Protein 7C2A (pdb70)

Solvent-accessible surface area: 12146 Å² total; per-residue (Å²): 144,189,60,160,48,120,8,14,0,0,0,0,4,33,61,0,38,11,116,57,82,110,205,41,76,12,72,2,38,119,36,56,66,51,28,154,105,134,75,60,68,10,93,17,25,68,11,15,64,59,44,12,18,0,52,36,0,69,158,40,5,124,147,18,9,80,60,37,122,68,123,7,72,50,0,5,0,0,1,0,9,20,4,12,135,166,41,76,41,9,26,102,0,70,105,30,0,15,18,0,0,69,23,0,79,164,60,183,4,79,13,35,0,6,0,12,101,12,56,122,124,70,32,57,174,33,49,158,79,0,26,37,2,2,72,107,0,10,149,108,10,127,12,162,49,51,80,54,33,66,118,88,39,58,131,108,110,105,95,97,79,174,71,133,100,144,65,97,85,146,20,72,103,98,93,79,92,83,68,50,127,66,101,71,188,82,132,117,103,154

Nearest PDB structures (foldseek):
  7c82-assembly1_A  TM=1.005E+00  e=8.276E-39  Altericroceibacterium indicum
  7c85-assembly1_A  TM=1.005E+00  e=1.320E-37  Altericroceibacterium indicum
  7c84-assembly1_A  TM=1.005E+00  e=2.514E-37  Altericroceibacterium indicum
  7c23-assembly1_B  TM=9.603E-01  e=1.412E-25  Croceicoccus marinus
  7c29-assembly1_A  TM=8.865E-01  e=5.460E-25  Croceicoccus marinus

Secondary structure (DSSP, 8-state):
--SPPEEEEEEESHHHHTTT--TT-SHHHHHHHHHGGGT--EEEEEEE-TT--HHHHHHHHHHHHHT-SS--SEEEEE--HHHHHTT--HHHHHHHHHHHHHHHHHTT--EEEE-----GGG-HHHHHHHHTHHHHHHHHTT-EEES-TTGGGTT-GGGS--------HHHHHHHHHHHHHHHHHHSPP-

Sequence (190 aa):
SMMGESRVILAFGDSSLFAGYGLDKGESYPAKLETALRSHGINARIINAGVSGDTTAAGLQRIKKFVLDSQPDKPELAIVELGGNDLLRGLSPAEARQNLSGILEELQRRRKIPILLMGMRAPPNNLLGAKYQREFFDGIYPYLAEEKYDAKLVPFFLEAVADRPDLIQKKDHVHPTARGVEEELVSSATSNAVAKKALPAK

Radius of gyration: 20.39 Å; Cα contacts (8 Å, |Δi|>4): 279; chains: 1; bounding box: 44×73×36 Å

Foldseek 3Di:
DDDDAAEEEEAEECQLVVPPDDPQPHPQSVVQVVCVVVVGRYDYHRNYYHLQALQNSLVCLVVVQVPDPDHHQEYEYYHHVSCLVVVHDLVVSLVSVLSNLVVCVVVPRAYEYEQDFHDCPSHPVRRVSNLPSQVVSCVVSVHHYPSHNCVVCPPPPVPDDPDDDDADPVRVVVVCVVCVVVVVVPPPDD

Organism: NCBI:txid374177

B-factor: mean 15.89, std 7.51, range [7.65, 64.31]

InterPro domains:
  IPR013830 SGNH hydrolase-type esterase domain [PF13472] (10-171)
  IPR036514 SGNH hydrolase superfamily [G3DSA:3.40.50.1110] (6-190)
  IPR051532 Diverse Ester Hydrolysis Enzymes [PTHR30383] (7-189)

Structure (mmCIF, N/CA/C/O backbone):
data_7C2A
#
_entry.id   7C2A
#
_cell.length_a   79.783
_cell.length_b   79.783
_cell.length_c   61.010
_cell.angle_alpha   90.000
_cell.angle_beta   90.000
_cell.angle_gamma   90.000
#
_symmetry.space_group_name_H-M   'P 42 21 2'
#
loop_
_entity.id
_entity.type
_entity.pdbx_description
1 polymer 'SGNH-hydrolase family esterase'
2 non-polymer 'CADMIUM ION'
3 non-polymer 'ACETATE ION'
4 water water
#
loop_
_atom_site.group_PDB
_atom_site.id
_atom_site.type_symbol
_atom_site.label_atom_id
_atom_site.label_alt_id
_atom_site.label_comp_id
_atom_site.label_asym_id
_atom_site.label_entity_id
_atom_site.label_seq_id
_atom_site.pdbx_PDB_ins_code
_atom_site.Cartn_x
_atom_site.Cartn_y
_atom_site.Cartn_z
_atom_site.occupancy
_atom_site.B_iso_or_equiv
_atom_site.auth_seq_id
_atom_site.auth_comp_id
_atom_site.auth_asym_id
_atom_site.auth_atom_id
_atom_site.pdbx_PDB_model_num
ATOM 1 N N . SER A 1 1 ? -25.14700 6.72900 8.38800 1.000 12.65000 0 SER A N 1
ATOM 2 C CA . SER A 1 1 ? -24.08800 5.89800 8.92400 1.000 13.83001 0 SER A CA 1
ATOM 3 C C . SER A 1 1 ? -24.38000 5.69300 10.38800 1.000 12.75001 0 SER A C 1
ATOM 4 O O . SER A 1 1 ? -25.06500 6.50800 11.03100 1.000 12.74001 0 SER A O 1
ATOM 7 N N A MET A 1 2 ? -23.82800 4.61600 10.92400 0.589 14.30000 1 MET A N 1
ATOM 8 N N B MET A 1 2 ? -23.87800 4.60200 10.94500 0.411 14.29000 1 MET A N 1
ATOM 9 C CA A MET A 1 2 ? -23.94900 4.28700 12.33300 0.589 14.65000 1 MET A CA 1
ATOM 10 C CA B MET A 1 2 ? -24.07300 4.34100 12.36100 0.411 14.72000 1 MET A CA 1
ATOM 11 C C A MET A 1 2 ? -22.86200 4.98300 13.13900 0.589 14.45999 1 MET A C 1
ATOM 12 C C B MET A 1 2 ? -22.89600 4.87500 13.16700 0.411 14.50999 1 MET A C 1
ATOM 13 O O A MET A 1 2 ? -21.76000 5.23900 12.64200 0.589 15.94000 1 MET A O 1
ATOM 14 O O B MET A 1 2 ? -21.75800 4.92300 12.68900 0.411 17.54000 1 MET A O 1
ATOM 23 N N . GLY A 1 3 ? -23.18500 5.30100 14.38500 1.000 12.69001 2 GLY A N 1
ATOM 24 C CA . GLY A 1 3 ? -22.15000 5.51500 15.37100 1.000 14.43001 2 GLY A CA 1
ATOM 25 C C . GLY A 1 3 ? -21.86300 6.98500 15.65200 1.000 11.90001 2 GLY A C 1
ATOM 26 O O . GLY A 1 3 ? -22.08600 7.87800 14.83100 1.000 13.02000 2 GLY A O 1
ATOM 27 N N . GLU A 1 4 ? -21.29400 7.20400 16.82800 1.000 12.23001 3 GLU A N 1
ATOM 28 C CA . GLU A 1 4 ? -20.78500 8.50300 17.22800 1.000 11.10001 3 GLU A CA 1
ATOM 29 C C . GLU A 1 4 ? -19.64700 8.93000 16.31000 1.000 10.88001 3 GLU A C 1
ATOM 30 O O . GLU A 1 4 ? -18.94600 8.10800 15.70700 1.000 11.62000 3 GLU A O 1
ATOM 36 N N . SER A 1 5 ? -19.46100 10.24000 16.22800 1.000 10.61002 4 SER A N 1
ATOM 37 C CA . SER A 1 5 ? -18.45300 10.81200 15.35300 1.000 11.36001 4 SER A CA 1
ATOM 38 C C . SER A 1 5 ? -17.03800 10.54400 15.86100 1.000 11.00000 4 SER A C 1
ATOM 39 O O . SER A 1 5 ? -16.80100 10.36500 17.06100 1.000 12.37000 4 SER A O 1
ATOM 42 N N . ARG A 1 6 ? -16.09600 10.54500 14.92200 1.000 11.34001 5 ARG A N 1
ATOM 43 C CA . ARG A 1 6 ? -14.67400 10.43200 15.22100 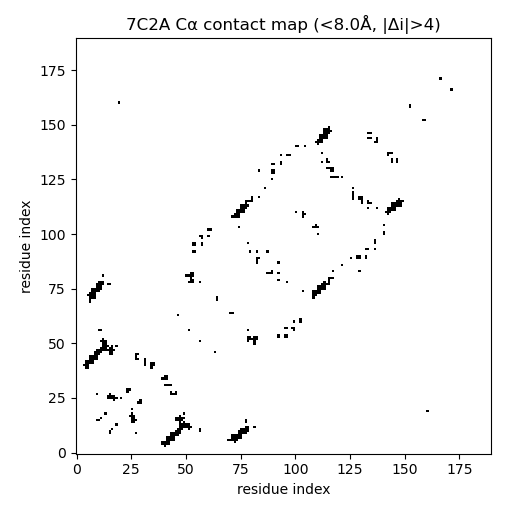1.000 11.51001 5 ARG A CA 1
ATOM 44 C C . ARG A 1 6 ? -14.12200 11.77700 15.67500 1.000 12.03001 5 ARG A C 1
ATOM 45 O O . ARG A 1 6 ? -14.30000 12.79500 15.00100 1.000 15.56001 5 ARG A O 1
ATOM 53 N N . VAL A 1 7 ? -13.39600 11.78000 16.78100 1.000 10.51001 6 VAL A N 1
ATOM 54 C CA . VAL A 1 7 ? -12.92700 13.01900 17.38100 1.000 9.72000 6 VAL A CA 1
ATOM 55 C C . VAL A 1 7 ? -11.51600 13.33400 16.90300 1.000 10.06000 6 VAL A C 1
ATOM 56 O O . VAL A 1 7 ? -10.59800 12.52000 17.05700 1.000 10.26003 6 VAL A O 1
ATOM 60 N N . ILE A 1 8 ? -11.33700 14.52300 16.33400 1.000 9.57002 7 ILE A N 1
ATOM 61 C CA . ILE A 1 8 ? -10.04100 14.98600 15.85100 1.000 8.50001 7 ILE A CA 1
ATOM 62 C C . ILE A 1 8 ? -9.73100 16.30600 16.53600 1.000 8.54001 7 ILE A C 1
ATOM 63 O O . ILE A 1 8 ? -10.58000 17.19700 16.57500 1.000 10.80000 7 ILE A O 1
ATOM 68 N N . LEU A 1 9 ? -8.52700 16.42600 17.09200 1.000 8.99000 8 LEU A N 1
ATOM 69 C CA . LEU A 1 9 ? -8.07500 17.68700 17.67000 1.000 8.59001 8 LEU A CA 1
ATOM 70 C C . LEU A 1 9 ? -7.31200 18.48800 16.62000 1.000 8.89001 8 LEU A C 1
ATOM 71 O O . LEU A 1 9 ? -6.31400 18.00500 16.08400 1.000 9.94002 8 LEU A O 1
ATOM 76 N N . ALA A 1 10 ? -7.77100 19.70100 16.33100 1.000 8.51001 9 ALA A N 1
ATOM 77 C CA . ALA A 1 10 ? -7.06200 20.62300 15.44300 1.000 8.69000 9 ALA A CA 1
ATOM 78 C C . ALA A 1 10 ? -6.34400 21.63900 16.32600 1.000 8.71001 9 ALA A C 1
ATOM 79 O O . ALA A 1 10 ? -6.94800 22.59500 16.81200 1.000 9.45001 9 ALA A O 1
ATOM 81 N N . PHE A 1 11 ? -5.04800 21.41500 16.55500 1.000 7.91002 10 PHE A N 1
ATOM 82 C CA . PHE A 1 11 ? -4.26400 22.18000 17.52200 1.000 8.02001 10 PHE A CA 1
ATOM 83 C C . PHE A 1 11 ? -3.34100 23.10600 16.74200 1.000 7.82001 10 PHE A C 1
ATOM 84 O O . PHE A 1 11 ? -2.35600 22.64500 16.16300 1.000 9.02003 10 PHE A O 1
ATOM 92 N N . GLY A 1 12 ? -3.65400 24.39200 16.70400 1.000 8.40002 11 GLY A N 1
ATOM 93 C CA . GLY A 1 12 ? -2.90300 25.30200 15.87200 1.000 8.54001 11 GLY A CA 1
ATOM 94 C C . GLY A 1 12 ? -3.09500 26.75300 16.21300 1.000 8.45000 11 GLY A C 1
ATOM 95 O O . GLY A 1 12 ? -3.44100 27.10700 17.33800 1.000 8.76004 11 GLY A O 1
ATOM 96 N N . ASP A 1 13 ? -2.84700 27.59500 15.21500 1.000 9.15001 12 ASP A N 1
ATOM 97 C CA . ASP A 1 13 ? -2.82700 29.04200 15.39400 1.000 9.69000 12 ASP A CA 1
ATOM 98 C C . ASP A 1 13 ? -3.93400 29.69900 14.57600 1.000 10.59000 12 ASP A C 1
ATOM 99 O O . ASP A 1 13 ? -5.02000 29.12600 14.44400 1.000 10.52001 12 ASP A O 1
ATOM 104 N N A SER A 1 14 ? -3.68100 30.88500 14.02400 0.500 10.58001 13 SER A N 1
ATOM 105 N N B SER A 1 14 ? -3.67300 30.88900 14.02600 0.500 10.58001 13 SER A N 1
ATOM 106 C CA A SER A 1 14 ? -4.72100 31.58500 13.27200 0.500 12.00001 13 SER A CA 1
ATOM 107 C CA B SER A 1 14 ? -4.69400 31.59500 13.25200 0.500 11.99001 13 SER A CA 1
ATOM 108 C C A SER A 1 14 ? -5.17100 30.82500 12.03100 0.500 11.71001 13 SER A C 1
ATOM 109 C C B SER A 1 14 ? -5.19800 30.77100 12.07700 0.500 11.70001 13 SER A C 1
ATOM 110 O O A SER A 1 14 ? -6.28000 31.07500 11.54000 0.500 12.68001 13 SER A O 1
ATOM 111 O O B SER A 1 14 ? -6.36000 30.91900 11.67300 0.500 12.84001 13 SER A O 1
ATOM 116 N N . LEU A 1 15 ? -4.34700 29.91700 11.50600 1.000 10.86001 14 LEU A N 1
ATOM 117 C CA . LEU A 1 15 ? -4.75600 29.13300 10.34600 1.000 12.06001 14 LEU A CA 1
ATOM 118 C C . LEU A 1 15 ? -5.79400 28.08000 10.69600 1.000 11.04001 14 LEU A C 1
ATOM 119 O O . LEU A 1 15 ? -6.50700 27.60600 9.80200 1.000 13.71000 14 LEU A O 1
ATOM 124 N N . PHE A 1 16 ? -5.86700 27.66400 11.95700 1.000 9.92001 15 PHE A N 1
ATOM 125 C CA . PHE A 1 16 ? -6.95900 26.82100 12.41700 1.000 10.57001 15 PHE A CA 1
ATOM 126 C C . PHE A 1 16 ? -8.08400 27.62300 13.05600 1.000 11.61001 15 PHE A C 1
ATOM 127 O O . PHE A 1 16 ? -9.25200 27.26000 12.89900 1.000 12.19000 15 PHE A O 1
ATOM 135 N N . ALA A 1 17 ? -7.76500 28.71700 13.75800 1.000 11.27001 16 ALA A N 1
ATOM 136 C CA . ALA A 1 17 ? -8.80500 29.51700 14.40500 1.000 11.93000 16 ALA A CA 1
ATOM 137 C C . ALA A 1 17 ? -9.75300 30.15600 13.39800 1.000 14.45001 16 ALA A C 1
ATOM 138 O O . ALA A 1 17 ? -10.90100 30.45700 13.74400 1.000 16.76001 16 ALA A O 1
ATOM 140 N N . GLY A 1 18 ? -9.29900 30.39400 12.17100 1.000 13.45001 17 GLY A N 1
ATOM 141 C CA . GLY A 1 18 ? -10.13500 31.02900 11.16600 1.000 14.15001 17 GLY A CA 1
ATOM 142 C C . GLY A 1 18 ? -10.10300 32.54300 11.22900 1.000 16.22000 17 GLY A C 1
ATOM 143 O O . GLY A 1 18 ? -11.12900 33.20100 11.02200 1.000 16.52001 17 GLY A O 1
ATOM 144 N N . TYR A 1 19 ? -8.92500 33.10800 11.48800 1.000 16.65000 18 TYR A N 1
ATOM 145 C CA . TYR A 1 19 ? -8.79500 34.55300 11.62300 1.000 16.56000 18 TYR A CA 1
ATOM 146 C C . TYR A 1 19 ? -9.27400 35.25700 10.35800 1.000 19.82999 18 TYR A C 1
ATOM 147 O O . TYR A 1 19 ? -8.86900 34.91000 9.24400 1.000 18.98000 18 TYR A O 1
ATOM 156 N N . GLY A 1 20 ? -10.13900 36.25700 10.54000 1.000 17.95000 19 GLY A N 1
ATOM 157 C CA . GLY A 1 20 ? -10.66600 37.03400 9.43900 1.000 19.84000 19 GLY A CA 1
ATOM 158 C C . GLY A 1 20 ? -11.82100 36.39900 8.70600 1.000 18.16000 19 GLY A C 1
ATOM 159 O O . GLY A 1 20 ? -12.32600 36.99400 7.74400 1.000 19.66000 19 GLY A O 1
ATOM 160 N N . LEU A 1 21 ? -12.26800 35.22400 9.12600 1.000 17.48000 20 LEU A N 1
ATOM 161 C CA . LEU A 1 21 ? -13.32100 34.49800 8.43500 1.000 18.33999 20 LEU A CA 1
ATOM 162 C C . LEU A 1 21 ? -14.59300 34.47300 9.27000 1.000 21.99000 20 LEU A C 1
ATOM 163 O O . LEU A 1 21 ? -14.58300 34.73200 10.47800 1.000 24.46001 20 LEU A O 1
ATOM 168 N N . ASP A 1 22 ? -15.69700 34.16100 8.60100 1.000 24.23999 21 ASP A N 1
ATOM 169 C CA . ASP A 1 22 ? -16.97700 34.07500 9.27500 1.000 25.11000 21 ASP A CA 1
ATOM 170 C C . ASP A 1 22 ? -17.16500 32.68500 9.87200 1.000 24.90000 21 ASP A C 1
ATOM 171 O O . ASP A 1 22 ? -16.34900 31.77700 9.67700 1.000 24.06001 21 ASP A O 1
ATOM 176 N N . LYS A 1 23 ? -18.25800 32.53300 10.61700 1.000 25.90000 22 LYS A N 1
ATOM 177 C CA . LYS A 1 23 ? -18.54600 31.27400 11.28700 1.000 29.53000 22 LYS A CA 1
ATOM 178 C C . LYS A 1 23 ? -18.65000 30.14500 10.27300 1.000 25.74000 22 LYS A C 1
ATOM 179 O O . LYS A 1 23 ? -19.30900 30.27700 9.24000 1.000 28.38000 22 LYS A O 1
ATOM 185 N N . GLY A 1 24 ? -17.97700 29.03700 10.56400 1.000 19.93000 23 GLY A N 1
ATOM 186 C CA . GLY A 1 24 ? -18.03000 27.87000 9.71600 1.000 18.92000 23 GLY A CA 1
ATOM 187 C C . GLY A 1 24 ? -17.08300 27.88200 8.53900 1.000 14.19001 23 GLY A C 1
ATOM 188 O O . GLY A 1 24 ? -17.04700 26.90000 7.79000 1.000 17.24000 23 GLY A O 1
ATOM 189 N N . GLU A 1 25 ? -16.31000 28.95000 8.35400 1.000 15.31000 24 GLU A N 1
ATOM 190 C CA . GLU A 1 25 ? -15.38700 29.04200 7.23300 1.000 13.22000 24 GLU A CA 1
ATOM 191 C C . GLU A 1 25 ? -13.96200 28.62200 7.57200 1.000 12.38000 24 GLU A C 1
ATOM 192 O O . GLU A 1 25 ? -13.13700 28.52500 6.66100 1.000 12.55002 24 GLU A O 1
ATOM 198 N N . SER A 1 26 ? -13.65200 28.35800 8.83900 1.000 12.17001 25 SER A N 1
ATOM 199 C CA . SER A 1 26 ? -12.28600 28.00000 9.19900 1.000 10.99001 25 SER A CA 1
ATOM 200 C C . SER A 1 26 ? -11.91800 26.63900 8.63000 1.000 11.07001 25 SER A C 1
ATOM 201 O O . SER A 1 26 ? -12.77200 25.81300 8.29800 1.000 11.96000 25 SER A O 1
ATOM 204 N N . TYR A 1 27 ? -10.61100 26.41700 8.52600 1.000 10.84001 26 TYR A N 1
ATOM 205 C CA . TYR A 1 27 ? -10.09600 25.13600 8.05200 1.000 10.14001 26 TYR A CA 1
ATOM 206 C C . TYR A 1 27 ? -10.64900 23.94100 8.82200 1.000 9.48001 26 TYR A C 1
ATOM 207 O O . TYR A 1 27 ? -11.09100 22.97700 8.17700 1.000 9.57001 26 TYR A O 1
ATOM 216 N N . PRO A 1 28 ? -10.66300 23.92300 10.16400 1.000 9.31000 27 PRO A N 1
ATOM 217 C CA . PRO A 1 28 ? -11.22600 22.74800 10.85300 1.000 9.89002 27 PRO A CA 1
ATOM 218 C C . PRO A 1 28 ? -12.69000 22.51100 10.52500 1.000 9.47002 27 PRO A C 1
ATOM 219 O O . PRO A 1 28 ? -13.09700 21.35400 10.33400 1.000 10.97001 27 PRO A O 1
ATOM 223 N N . ALA A 1 29 ? -13.48600 23.57900 10.43400 1.000 11.25001 28 ALA A N 1
ATOM 224 C CA . ALA A 1 29 ? -14.90400 23.41400 10.12100 1.000 12.57001 28 ALA A CA 1
ATOM 225 C C . ALA A 1 29 ? -15.10500 22.87400 8.71100 1.000 11.82001 28 ALA A C 1
ATOM 226 O O . ALA A 1 29 ? -15.93000 21.97800 8.48900 1.000 12.19002 28 ALA A O 1
ATOM 228 N N . LYS A 1 30 ? -14.36600 23.40700 7.73900 1.000 10.23001 29 LYS A N 1
ATOM 229 C CA . LYS A 1 30 ? -14.53300 22.93600 6.37200 1.000 11.02001 29 LYS A CA 1
ATOM 230 C C . LYS A 1 30 ? -13.93800 21.55100 6.18900 1.000 9.77001 29 LYS A C 1
ATOM 231 O O . LYS A 1 30 ? -14.45300 20.75200 5.39700 1.000 11.01001 29 LYS A O 1
ATOM 237 N N . LEU A 1 31 ? -12.86100 21.24000 6.92000 1.000 9.45001 30 LEU A N 1
ATOM 238 C CA . LEU A 1 31 ? -12.30700 19.89600 6.87900 1.000 9.11002 30 LEU A CA 1
ATOM 239 C C . LEU A 1 31 ? -13.30600 18.87700 7.41200 1.000 9.78001 30 LEU A C 1
ATOM 240 O O . LEU A 1 31 ? -13.45700 17.79000 6.85000 1.000 10.06001 30 LEU A O 1
ATOM 245 N N . GLU A 1 32 ? -13.99400 19.21300 8.49800 1.000 9.70002 31 GLU A N 1
ATOM 246 C CA . GLU A 1 32 ? -14.99800 18.31200 9.04700 1.000 11.44000 31 GLU A CA 1
ATOM 247 C C . GLU A 1 32 ? -16.03200 17.93900 7.99100 1.000 11.45000 31 GLU A C 1
ATOM 248 O O . GLU A 1 32 ? -16.37100 16.76200 7.82300 1.000 13.49001 31 GLU A O 1
ATOM 254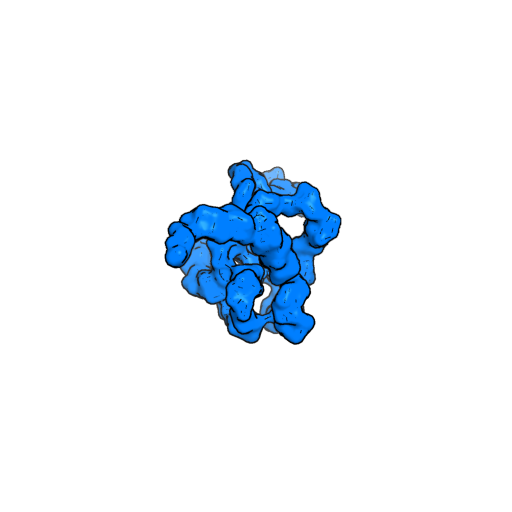 N N . THR A 1 33 ? -16.53000 18.93000 7.25400 1.000 11.34001 32 THR A N 1
ATOM 255 C CA . THR A 1 33 ? -17.51100 18.64900 6.21300 1.000 13.90000 32 THR A CA 1
ATOM 256 C C . THR A 1 33 ? -16.91000 17.80400 5.09800 1.000 12.93001 32 THR A C 1
ATOM 257 O O . THR A 1 33 ? -17.54200 16.84700 4.62600 1.000 13.07001 32 THR A O 1
ATOM 261 N N . ALA A 1 34 ? -15.68300 18.12200 4.68000 1.000 11.30001 33 ALA A N 1
ATOM 262 C CA . ALA A 1 34 ? -15.05300 17.40300 3.57600 1.000 11.60001 33 ALA A CA 1
ATOM 263 C C . ALA A 1 34 ? -14.79600 15.93900 3.90900 1.000 10.47001 33 ALA A C 1
ATOM 264 O O . ALA A 1 34 ? -14.85200 15.08100 3.01900 1.000 11.91001 33 ALA A O 1
ATOM 266 N N . LEU A 1 35 ? -14.53900 15.62400 5.17700 1.000 10.15002 34 LEU A N 1
ATOM 267 C CA . LEU A 1 35 ? -14.28400 14.23900 5.53700 1.000 10.31001 34 LEU A CA 1
ATOM 268 C C . LEU A 1 35 ? -15.49300 13.33900 5.30000 1.000 9.56001 34 LEU A C 1
ATOM 269 O O . LEU A 1 35 ? -15.31400 12.12700 5.15100 1.000 9.85002 34 LEU A O 1
ATOM 274 N N . ARG A 1 36 ? -16.70700 13.90200 5.26500 1.000 10.46001 35 ARG A N 1
ATOM 275 C CA . ARG A 1 36 ? -17.87900 13.09600 4.91500 1.000 12.58001 35 ARG A CA 1
ATOM 276 C C . ARG A 1 36 ? -17.68700 12.39300 3.58100 1.000 13.50001 35 ARG A C 1
ATOM 277 O O . ARG A 1 36 ? -18.16200 11.26500 3.39700 1.000 16.19001 35 ARG A O 1
ATOM 285 N N . SER A 1 37 ? -16.97900 13.03000 2.64800 1.000 11.94000 36 SER A N 1
ATOM 286 C CA . SER A 1 37 ? -16.73800 12.46700 1.32500 1.000 13.50000 36 SER A CA 1
ATOM 287 C C . SER A 1 37 ? -15.67800 11.38300 1.34900 1.000 13.70001 36 SER A C 1
ATOM 288 O O . SER A 1 37 ? -15.44100 10.74700 0.31100 1.000 16.49001 36 SER A O 1
ATOM 291 N N . HIS A 1 38 ? -15.03100 11.17500 2.49300 1.000 11.62001 37 HIS A N 1
ATOM 292 C CA . HIS A 1 38 ? -14.12500 10.05900 2.70200 1.000 13.02001 37 HIS A CA 1
ATOM 293 C C . HIS A 1 38 ? -14.75700 8.98400 3.56700 1.000 12.50001 37 HIS A C 1
ATOM 294 O O . HIS A 1 38 ? -14.04100 8.13300 4.10300 1.000 14.52000 37 HIS A O 1
ATOM 301 N N . GLY A 1 39 ? -16.07600 9.03200 3.74500 1.000 12.04000 38 GLY A N 1
ATOM 302 C CA . GLY A 1 39 ? -16.76100 8.07000 4.58500 1.000 13.19000 38 GLY A CA 1
ATOM 303 C C . GLY A 1 39 ? -16.59900 8.28600 6.07200 1.000 12.32000 38 GLY A C 1
ATOM 304 O O . GLY A 1 39 ? -16.80100 7.34500 6.84200 1.000 14.41001 38 GLY A O 1
ATOM 305 N N . ILE A 1 40 ? -16.25900 9.50000 6.50800 1.000 11.52001 39 ILE A N 1
ATOM 306 C CA . ILE A 1 40 ? -15.93100 9.78400 7.90300 1.000 11.52000 39 ILE A CA 1
ATOM 307 C C . ILE A 1 40 ? -16.87400 10.84900 8.43300 1.000 10.34000 39 ILE A C 1
ATOM 308 O O . ILE A 1 40 ? -16.98600 11.93200 7.85200 1.000 11.65001 39 ILE A O 1
ATOM 313 N N . ASN A 1 41 ? -17.52500 10.55600 9.56700 1.000 11.14001 40 ASN A N 1
ATOM 314 C CA . ASN A 1 41 ? -18.23100 11.55900 10.35500 1.000 11.15001 40 ASN A CA 1
ATOM 315 C C . ASN A 1 41 ? -17.30100 11.94800 11.49300 1.000 11.12001 40 ASN A C 1
ATOM 316 O O . ASN A 1 41 ? -17.08900 11.16100 12.42400 1.000 10.47002 40 ASN A O 1
ATOM 321 N N . ALA A 1 42 ? -16.73300 13.14500 11.40700 1.000 11.72000 41 ALA A N 1
ATOM 322 C CA . ALA A 1 42 ? -15.79900 13.64900 12.39900 1.000 11.08000 41 ALA A CA 1
ATOM 323 C C . ALA A 1 42 ? -16.42500 14.78800 13.18700 1.000 13.37001 41 ALA A C 1
ATOM 324 O O . ALA A 1 42 ? -17.31200 15.50100 12.70300 1.000 14.63000 41 ALA A O 1
ATOM 326 N N . ARG A 1 43 ? -15.97100 14.93300 14.42100 1.000 10.48001 42 ARG A N 1
ATOM 327 C CA . ARG A 1 43 ? -16.17800 16.13300 15.21200 1.000 10.74001 42 ARG A CA 1
ATOM 328 C C . ARG A 1 43 ? -14.78300 16.68900 15.41800 1.000 10.56001 42 ARG A C 1
ATOM 329 O O . ARG A 1 43 ? -13.96200 16.06800 16.10100 1.000 11.93002 42 ARG A O 1
ATOM 337 N N . ILE A 1 44 ? -14.48800 17.81200 14.78400 1.000 10.36001 43 ILE A N 1
ATOM 338 C CA . ILE A 1 44 ? -13.15700 18.38700 14.86900 1.000 10.64001 43 ILE A CA 1
ATOM 339 C C . ILE A 1 44 ? -13.17300 19.48300 15.91500 1.000 11.77001 43 ILE A C 1
ATOM 340 O O . ILE A 1 44 ? -13.87900 20.49000 15.77200 1.000 14.54001 43 ILE A O 1
ATOM 345 N N . ILE A 1 45 ? -12.39100 19.27200 16.97100 1.000 10.01000 44 ILE A N 1
ATOM 346 C CA . ILE A 1 45 ? -12.20000 20.25600 18.02800 1.000 11.09000 44 ILE A CA 1
ATOM 347 C C . ILE A 1 45 ? -11.31600 21.35600 17.47100 1.000 9.84001 44 ILE A C 1
ATOM 348 O O . ILE A 1 45 ? -10.15200 21.11400 17.12500 1.000 11.01001 44 ILE A O 1
ATOM 353 N N . ASN A 1 46 ? -11.84100 22.56800 17.39800 1.000 10.55001 45 ASN A N 1
ATOM 354 C CA . ASN A 1 46 ? -11.03700 23.68700 16.92300 1.000 9.99001 45 ASN A CA 1
ATOM 355 C C . ASN A 1 46 ? -10.28500 24.26100 18.11300 1.000 10.71000 45 ASN A C 1
ATOM 356 O O . ASN A 1 46 ? -10.81700 25.07400 18.87700 1.000 13.32001 45 ASN A O 1
ATOM 361 N N . ALA A 1 47 ? -9.04100 23.81600 18.27300 1.000 10.11001 46 ALA A N 1
ATOM 362 C CA . ALA A 1 47 ? -8.12700 24.35800 19.26600 1.000 10.31001 46 ALA A CA 1
ATOM 363 C C . ALA A 1 47 ? -7.10800 25.28400 18.62200 1.000 10.84000 46 ALA A C 1
ATOM 364 O O . ALA A 1 47 ? -5.94900 25.33500 19.04300 1.000 11.68000 46 ALA A O 1
ATOM 366 N N . GLY A 1 48 ? -7.52300 26.01100 17.59100 1.000 10.11000 47 GLY A N 1
ATOM 367 C CA . GLY A 1 48 ? -6.68900 27.05500 17.04300 1.000 10.41001 47 GLY A CA 1
ATOM 368 C C . GLY A 1 48 ? -6.79000 28.30600 17.89700 1.000 10.61001 47 GLY A C 1
ATOM 369 O O . GLY A 1 48 ? -7.87200 28.70200 18.33800 1.000 13.32001 47 GLY A O 1
ATOM 370 N N . VAL A 1 49 ? -5.63700 28.91000 18.16800 1.000 10.55000 48 VAL A N 1
ATOM 371 C CA . VAL A 1 49 ? -5.57400 30.16200 18.91100 1.000 10.84001 48 VAL A CA 1
ATOM 372 C C . VAL A 1 49 ? -4.72800 31.12400 18.09800 1.000 10.63000 48 VAL A C 1
ATOM 373 O O . VAL A 1 49 ? -3.54600 30.85700 17.84400 1.000 10.64001 48 VAL A O 1
ATOM 377 N N . SER A 1 50 ? -5.33400 32.22800 17.67200 1.000 11.87001 49 SER A N 1
ATOM 378 C CA . SER A 1 50 ? -4.61700 33.22800 16.84500 1.000 13.68001 49 SER A CA 1
ATOM 379 C C . SER A 1 50 ? -3.37800 33.73500 17.58900 1.000 13.88001 49 SER A C 1
ATOM 380 O O . SER A 1 50 ? -3.48300 34.00900 18.78600 1.000 15.77000 49 SER A O 1
ATOM 383 N N . GLY A 1 51 ? -2.24600 33.80500 16.88700 1.000 15.76001 50 GLY A N 1
ATOM 384 C CA . GLY A 1 51 ? -0.98800 34.32000 17.46500 1.000 16.42001 50 GLY A CA 1
ATOM 385 C C . GLY A 1 51 ? -0.22200 33.31500 18.30900 1.000 13.49001 50 GLY A C 1
ATOM 386 O O . GLY A 1 51 ? 0.85100 33.67400 18.79200 1.000 15.70001 50 GLY A O 1
ATOM 387 N N . ASP A 1 52 ? -0.72200 32.09000 18.46100 1.000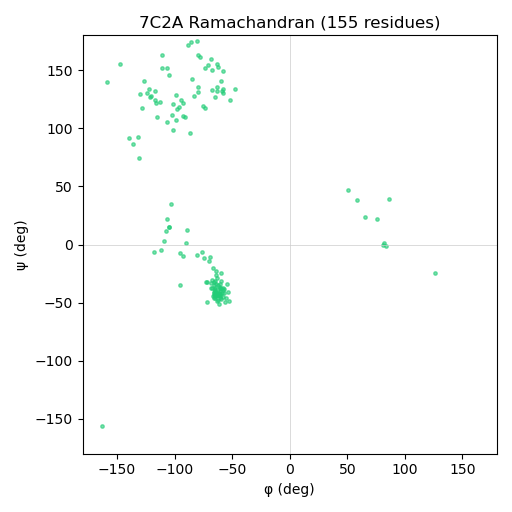 11.73001 51 ASP A N 1
ATOM 388 C CA . ASP A 1 52 ? -0.00500 31.09900 19.30300 1.000 11.00000 51 ASP A CA 1
ATOM 389 C C . ASP A 1 52 ? 1.35800 30.74800 18.70200 1.000 10.33000 51 ASP A C 1
ATOM 390 O O . ASP A 1 52 ? 1.43400 30.37300 17.53000 1.000 10.81000 51 ASP A O 1
ATOM 395 N N . THR A 1 53 ? 2.39800 30.87500 19.51700 1.000 9.82002 52 THR A N 1
ATOM 396 C CA . THR A 1 53 ? 3.74500 30.40300 19.12300 1.000 10.29001 52 THR A CA 1
ATOM 397 C C . THR A 1 53 ? 3.85500 28.93300 19.55200 1.000 9.36001 52 THR A C 1
ATOM 398 O O . THR A 1 53 ? 2.95100 28.41000 20.22600 1.000 9.10001 52 THR A O 1
ATOM 402 N N . THR A 1 54 ? 4.92700 28.26400 19.14700 1.000 8.97002 53 THR A N 1
ATOM 403 C CA . THR A 1 54 ? 5.16300 26.90800 19.63500 1.000 9.03002 53 THR A CA 1
ATOM 404 C C . THR A 1 54 ? 5.22000 26.86700 21.16000 1.000 8.48000 53 THR A C 1
ATOM 405 O O . THR A 1 54 ? 4.73100 25.91900 21.77600 1.000 9.21001 53 THR A O 1
ATOM 409 N N . ALA A 1 55 ? 5.81100 27.88600 21.79300 1.000 9.54002 54 ALA A N 1
ATOM 410 C CA . ALA A 1 55 ? 5.84800 27.90000 23.25400 1.000 9.11002 54 ALA A CA 1
ATOM 411 C C . ALA A 1 55 ? 4.44800 28.02800 23.84000 1.000 9.11001 54 ALA A C 1
ATOM 412 O O . ALA A 1 55 ? 4.12100 27.36700 24.82900 1.000 9.22000 54 ALA A O 1
ATOM 414 N N . ALA A 1 56 ? 3.61000 28.87900 23.24400 1.000 8.60001 55 ALA A N 1
ATOM 415 C CA . ALA A 1 56 ? 2.23700 28.99700 23.72300 1.000 9.99001 55 ALA A CA 1
ATOM 416 C C . ALA A 1 56 ? 1.49000 27.67700 23.57600 1.000 8.35000 55 ALA A C 1
ATOM 417 O O . ALA A 1 56 ? 0.72800 27.27500 24.46300 1.000 9.44001 55 ALA A O 1
ATOM 419 N N . GLY A 1 57 ? 1.69900 26.98200 22.45800 1.000 9.09000 56 GLY A N 1
ATOM 420 C CA . GLY A 1 57 ? 1.06100 25.69000 22.28800 1.000 9.56001 56 GLY A CA 1
ATOM 421 C C . GLY A 1 57 ? 1.52900 24.68500 23.31800 1.000 8.62000 56 GLY A C 1
ATOM 422 O O . GLY A 1 57 ? 0.73000 23.94300 23.88900 1.000 9.56002 56 GLY A O 1
ATOM 423 N N . LEU A 1 58 ? 2.83600 24.65300 23.58100 1.000 9.72001 57 LEU A N 1
ATOM 424 C CA . LEU A 1 58 ? 3.35800 23.75700 24.60800 1.000 9.85000 57 LEU A CA 1
ATOM 425 C C . LEU A 1 58 ? 2.76800 24.07700 25.97500 1.000 9.12001 57 LEU A C 1
ATOM 426 O O . LEU A 1 58 ? 2.48100 23.17300 26.76100 1.000 10.44001 57 LEU A O 1
ATOM 431 N N . GLN A 1 59 ? 2.56600 25.36100 26.26000 1.000 9.01002 58 GLN A N 1
ATOM 432 C CA . GLN A 1 59 ? 2.03000 25.76000 27.55400 1.000 9.91001 58 GLN A CA 1
ATOM 433 C C . GLN A 1 59 ? 0.61900 25.23400 27.78300 1.000 9.78001 58 GLN A C 1
ATOM 434 O O . GLN A 1 59 ? 0.23100 24.99100 28.93400 1.000 11.45000 58 GLN A O 1
ATOM 440 N N . ARG A 1 60 ? -0.16100 25.03600 26.71800 1.000 9.50002 59 ARG A N 1
ATOM 441 C CA . ARG A 1 60 ? -1.57200 24.68700 26.84800 1.000 9.44000 59 ARG A CA 1
ATOM 442 C C . ARG A 1 60 ? -1.92400 23.27600 26.40600 1.000 9.62000 59 ARG A C 1
ATOM 443 O O . ARG A 1 60 ? -3.07800 22.87900 26.58600 1.000 10.17002 59 ARG A O 1
ATOM 451 N N . ILE A 1 61 ? -0.99100 22.49600 25.85200 1.000 9.56003 60 ILE A N 1
ATOM 452 C CA . ILE A 1 61 ? -1.38900 21.21200 25.27200 1.000 9.73001 60 ILE A CA 1
ATOM 453 C C . ILE A 1 61 ? -2.02200 20.28900 26.31500 1.000 9.79001 60 ILE A C 1
ATOM 454 O O . ILE A 1 61 ? -3.04300 19.64800 26.04800 1.000 10.01002 60 ILE A O 1
ATOM 459 N N A LYS A 1 62 ? -1.43700 20.20300 27.50900 0.450 9.79001 61 LYS A N 1
ATOM 460 N N B LYS A 1 62 ? -1.42900 20.19500 27.50800 0.550 9.79001 61 LYS A N 1
ATOM 461 C CA A LYS A 1 62 ? -2.01200 19.32300 28.52200 0.450 10.12001 61 LYS A CA 1
ATOM 462 C CA B LYS A 1 62 ? -2.00300 19.33100 28.53900 0.550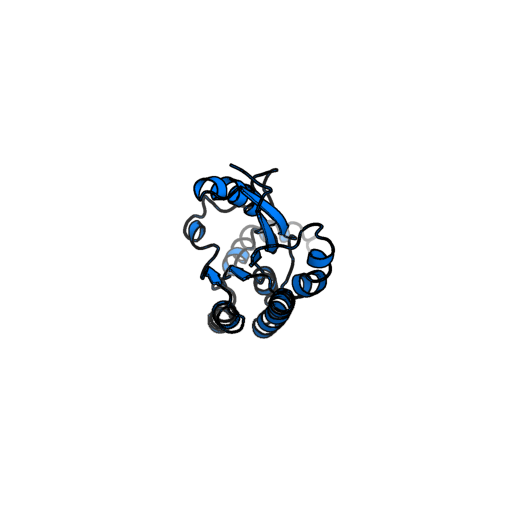 10.17001 61 LYS A CA 1
ATOM 463 C C A LYS A 1 62 ? -3.40300 19.78500 28.93800 0.450 8.99001 61 LYS A C 1
ATOM 464 C C B LYS A 1 62 ? -3.40500 19.78800 28.92400 0.550 8.99000 61 LYS A C 1
ATOM 465 O O A LYS A 1 62 ? -4.31900 18.96800 29.08100 0.450 10.05001 61 LYS A O 1
ATOM 466 O O B LYS A 1 62 ? -4.32600 18.97300 29.04100 0.550 10.04001 61 LYS A O 1
ATOM 477 N N . PHE A 1 63 ? -3.58100 21.09200 29.12900 1.000 9.40001 62 PHE A N 1
ATOM 478 C CA . PHE A 1 63 ? -4.88900 21.61600 29.50500 1.000 9.53001 62 PHE A CA 1
ATOM 479 C C . PHE A 1 63 ? -5.92500 21.32900 28.42900 1.000 9.81001 62 PHE A C 1
ATOM 480 O O . PHE A 1 63 ? -7.05600 20.93200 28.72900 1.000 9.90000 62 PHE A O 1
ATOM 488 N N . VAL A 1 64 ? -5.56300 21.54500 27.16400 1.000 9.27002 63 VAL A N 1
ATOM 489 C CA . VAL A 1 64 ? -6.49600 21.29500 26.06600 1.000 8.70002 63 VAL A CA 1
ATOM 490 C C . VAL A 1 64 ? -6.90400 19.82900 26.03900 1.000 9.39001 63 VAL A C 1
ATOM 491 O O . VAL A 1 64 ? -8.08800 19.50100 25.90100 1.000 10.37002 63 VAL A O 1
ATOM 495 N N . LEU A 1 65 ? -5.94400 18.92600 26.19500 1.000 9.22001 64 LEU A N 1
ATOM 496 C CA . LEU A 1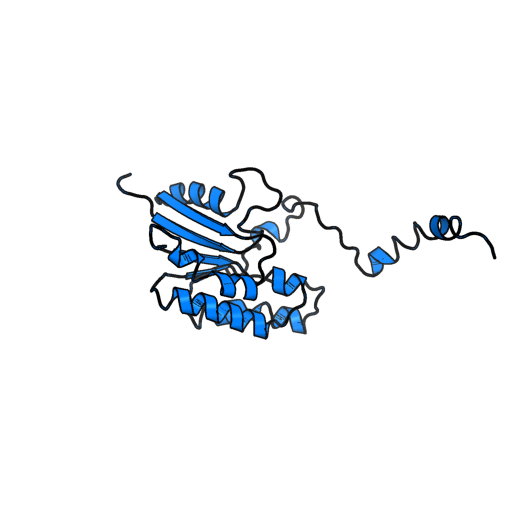 65 ? -6.26900 17.50200 26.20000 1.000 10.42000 64 LEU A CA 1
ATOM 497 C C . LEU A 1 65 ? -7.11400 17.12300 27.41200 1.000 10.76000 64 LEU A C 1
ATOM 498 O O . LEU A 1 65 ? -8.10300 16.38800 27.28600 1.000 10.85004 64 LEU A O 1
ATOM 503 N N . ASP A 1 66 ? -6.74900 17.62400 28.59400 1.000 9.46001 65 ASP A N 1
ATOM 504 C CA . ASP A 1 66 ? -7.49300 17.32100 29.81300 1.000 9.38001 65 ASP A CA 1
ATOM 505 C C . ASP A 1 66 ? -8.88900 17.91900 29.79400 1.000 10.08001 65 ASP A C 1
ATOM 506 O O . ASP A 1 66 ? -9.75100 17.47100 30.56000 1.000 12.93001 65 ASP A O 1
ATOM 511 N N . SER A 1 67 ? -9.12700 18.93100 28.96600 1.000 10.74000 66 SER A N 1
ATOM 512 C CA . SER A 1 67 ? -10.44100 19.54300 28.87800 1.000 11.54001 66 SER A CA 1
ATOM 513 C C . SER A 1 67 ? -11.40400 18.75900 28.00500 1.000 12.55001 66 SER A C 1
ATOM 514 O O . SER A 1 67 ? -12.59600 19.08700 27.99500 1.000 15.02000 66 SER A O 1
ATOM 517 N N . GLN A 1 68 ? -10.93300 17.74600 27.28700 1.000 10.27000 67 GLN A N 1
ATOM 518 C CA . GLN A 1 68 ? -11.77600 17.07200 26.30200 1.000 11.22001 67 GLN A CA 1
ATOM 519 C C . GLN A 1 68 ? -12.65200 16.02500 26.96900 1.000 12.80000 67 GLN A C 1
ATOM 520 O O . GLN A 1 68 ? -12.13400 15.15100 27.66700 1.000 13.41000 67 GLN A O 1
ATOM 526 N N . PRO A 1 69 ? -13.96800 16.04400 26.74200 1.000 12.94001 68 PRO A N 1
ATOM 527 C CA . PRO A 1 69 ? -14.78600 14.91500 27.20700 1.000 13.60000 68 PRO A CA 1
ATOM 528 C C . PRO A 1 69 ? -14.45900 13.62300 26.48800 1.000 12.62000 68 PRO A C 1
ATOM 529 O O . PRO A 1 69 ? -14.55700 12.54500 27.08700 1.000 14.15001 68 PRO A O 1
ATOM 533 N N . ASP A 1 70 ? -14.05800 13.69600 25.22000 1.000 12.78001 69 ASP A N 1
ATOM 534 C CA . ASP A 1 70 ? -13.71500 12.52100 24.43500 1.000 12.12001 69 ASP A CA 1
ATOM 535 C C . ASP A 1 70 ? -12.27300 12.64700 23.97800 1.000 11.75001 69 ASP A C 1
ATOM 536 O O . ASP A 1 70 ? -11.89500 13.65700 23.37200 1.000 11.56002 69 ASP A O 1
ATOM 541 N N . LYS A 1 71 ? -11.48700 11.62100 24.23700 1.000 12.02000 70 LYS A N 1
ATOM 542 C CA . LYS A 1 71 ? -10.08100 11.65300 23.87700 1.000 12.03001 70 LYS A CA 1
ATOM 543 C C . LYS A 1 71 ? -9.93400 11.74800 22.36100 1.000 12.26001 70 LYS A C 1
ATOM 544 O O . LYS A 1 71 ? -10.58500 10.98800 21.62600 1.000 11.81001 70 LYS A O 1
ATOM 550 N N . PRO A 1 72 ? -9.09800 12.64700 21.85100 1.000 10.50002 71 PRO A N 1
ATOM 551 C CA . PRO A 1 72 ? -8.90400 12.71800 20.40100 1.000 10.12000 71 PRO A CA 1
ATOM 552 C C . PRO A 1 72 ? -8.37800 11.41100 19.84100 1.000 10.78000 71 PRO A C 1
ATOM 553 O O . PRO A 1 72 ? -7.52300 10.74900 20.43400 1.000 12.04000 71 PRO A O 1
ATOM 557 N N . GLU A 1 73 ? -8.90000 11.05600 18.67300 1.000 10.44001 72 GLU A N 1
ATOM 558 C CA . GLU A 1 73 ? -8.44700 9.89000 17.94000 1.000 10.57001 72 GLU A CA 1
ATOM 559 C C . GLU A 1 73 ? -7.35800 10.22900 16.92500 1.000 10.97001 72 GLU A C 1
ATOM 560 O O . GLU A 1 73 ? -6.70700 9.32500 16.39600 1.000 11.59999 72 GLU A O 1
ATOM 566 N N . LEU A 1 74 ? -7.12200 11.51300 16.69600 1.000 10.76000 73 LEU A N 1
ATOM 567 C CA . LEU A 1 74 ? -6.05100 12.02600 15.86100 1.000 9.24000 73 LEU A CA 1
ATOM 568 C C . LEU A 1 74 ? -5.85200 13.45800 16.31700 1.000 9.32000 73 LEU A C 1
ATOM 569 O O . LEU A 1 74 ? -6.82800 14.15400 16.60100 1.000 9.77001 73 LEU A O 1
ATOM 574 N N . ALA A 1 75 ? -4.59400 13.88500 16.39600 1.000 9.73000 74 ALA A N 1
ATOM 575 C CA . ALA A 1 75 ? -4.25300 15.27400 16.68000 1.000 9.33001 74 ALA A CA 1
ATOM 576 C C . ALA A 1 75 ? -3.51400 15.83900 15.48100 1.000 9.24002 74 ALA A C 1
ATOM 577 O O . ALA A 1 75 ? -2.49100 15.28400 15.06300 1.000 10.61001 74 ALA A O 1
ATOM 579 N N . ILE A 1 76 ? -4.02100 16.94100 14.94500 1.000 8.56001 75 ILE A N 1
ATOM 580 C CA . ILE A 1 76 ? -3.37000 17.66600 13.86300 1.000 8.92001 75 ILE A CA 1
ATOM 581 C C . ILE A 1 76 ? -2.67500 18.86300 14.48600 1.000 9.53001 75 ILE A C 1
ATOM 582 O O . ILE A 1 76 ? -3.32700 19.70200 15.11300 1.000 9.89003 75 ILE A O 1
ATOM 587 N N . VAL A 1 77 ? -1.35700 18.95700 14.32500 1.000 8.65002 76 VAL A N 1
ATOM 588 C CA . VAL A 1 77 ? -0.56600 19.98900 14.99400 1.000 9.16001 76 VAL A CA 1
ATOM 589 C C . VAL A 1 77 ? -0.03800 20.94600 13.93700 1.000 8.25000 76 VAL A C 1
ATOM 590 O O . VAL A 1 77 ? 0.67800 20.53400 13.01300 1.000 8.91002 76 VAL A O 1
ATOM 594 N N . GLU A 1 78 ? -0.37400 22.22800 14.08800 1.000 8.61002 77 GLU A N 1
ATOM 595 C CA . GLU A 1 78 ? -0.09000 23.26100 13.09300 1.000 8.57000 77 GLU A CA 1
ATOM 596 C C . GLU A 1 78 ? 0.43600 24.48800 13.83500 1.000 8.17001 77 GLU A C 1
ATOM 597 O O . GLU A 1 78 ? -0.32900 25.37500 14.19500 1.000 8.51002 77 GLU A O 1
ATOM 603 N N . LEU A 1 79 ? 1.74500 24.53100 14.07600 1.000 8.71002 78 LEU A N 1
ATOM 604 C CA . LEU A 1 79 ? 2.33100 25.61900 14.84400 1.000 8.82002 78 LEU A CA 1
ATOM 605 C C . LEU A 1 79 ? 3.73000 25.90000 14.32100 1.000 9.32000 78 LEU A C 1
ATOM 606 O O . LEU A 1 79 ? 4.40300 25.01800 13.77700 1.000 9.63001 78 LEU A O 1
ATOM 611 N N . GLY A 1 80 ? 4.17500 27.13400 14.54400 1.000 9.69002 79 GLY A N 1
ATOM 612 C CA . GLY A 1 80 ? 5.51100 27.56600 14.16900 1.000 10.85001 79 GLY A CA 1
ATOM 613 C C . GLY A 1 80 ? 5.50400 28.81300 13.31700 1.000 10.49001 79 GLY A C 1
ATOM 614 O O . GLY A 1 80 ? 6.48900 29.55800 13.27900 1.000 10.97001 79 GLY A O 1
ATOM 615 N N . GLY A 1 81 ? 4.39300 29.05900 12.62600 1.000 10.20002 80 GLY A N 1
ATOM 616 C CA . GLY A 1 81 ? 4.29900 30.26400 11.82200 1.000 12.07001 80 GLY A CA 1
ATOM 617 C C . GLY A 1 81 ? 4.50500 31.53100 12.63000 1.000 12.78001 80 GLY A C 1
ATOM 618 O O . GLY A 1 81 ? 5.14200 32.47700 12.16300 1.000 13.68000 80 GLY A O 1
ATOM 619 N N . ASN A 1 82 ? 3.99300 31.55900 13.86100 1.000 10.57002 81 ASN A N 1
ATOM 620 C CA . ASN A 1 82 ? 4.14900 32.78000 14.69800 1.000 11.82001 81 ASN A CA 1
ATOM 621 C C . ASN A 1 82 ? 5.60300 32.91200 15.16400 1.000 12.80001 81 ASN A C 1
ATOM 622 O O . ASN A 1 82 ? 6.06100 34.04600 15.31400 1.000 16.03001 81 ASN A O 1
ATOM 627 N N . ASP A 1 83 ? 6.29200 31.79000 15.38100 1.000 9.76002 82 ASP A N 1
ATOM 628 C CA . ASP A 1 83 ? 7.73800 31.84900 15.73000 1.000 10.16001 82 ASP A CA 1
ATOM 629 C C . ASP A 1 83 ? 8.46400 32.53400 14.56600 1.000 13.33001 82 ASP A C 1
ATOM 630 O O . ASP A 1 83 ? 9.29900 33.40000 14.82400 1.000 13.43001 82 ASP A O 1
ATOM 635 N N . LEU A 1 84 ? 8.15900 32.13200 13.32800 1.000 13.41001 83 LEU A N 1
ATOM 636 C CA . LEU A 1 84 ? 8.75100 32.77500 12.12200 1.000 17.32000 83 LEU A CA 1
ATOM 637 C C . LEU A 1 84 ? 8.45400 34.27900 12.15100 1.000 22.70000 83 LEU A C 1
ATOM 638 O O . LEU A 1 84 ? 9.38300 35.07600 11.95000 1.000 21.65000 83 LEU A O 1
ATOM 643 N N . LEU A 1 85 ? 7.19200 34.64600 12.37100 1.000 19.61999 84 LEU A N 1
ATOM 644 C CA . LEU A 1 85 ? 6.76900 36.07300 12.34500 1.000 20.85998 84 LEU A CA 1
ATOM 645 C C . LEU A 1 85 ? 7.51900 36.89700 13.39600 1.000 23.78999 84 LEU A C 1
ATOM 646 O O . LEU A 1 85 ? 7.68100 38.10400 13.18200 1.000 30.66999 84 LEU A O 1
ATOM 651 N N . ARG A 1 86 ? 7.88900 36.28100 14.51600 1.000 20.55000 85 ARG A N 1
ATOM 652 C CA . ARG A 1 86 ? 8.66800 36.96000 15.53800 1.000 17.61000 85 ARG A CA 1
ATOM 653 C C . ARG A 1 86 ? 10.17400 36.82000 15.32700 1.000 20.32001 85 ARG A C 1
ATOM 654 O O . ARG A 1 86 ? 10.94100 37.34000 16.14100 1.000 23.64001 85 ARG A O 1
ATOM 662 N N . GLY A 1 87 ? 10.61300 36.14500 14.26100 1.000 18.33000 86 GLY A N 1
ATOM 663 C CA . GLY A 1 87 ? 12.03000 35.91000 14.02300 1.000 18.70000 86 GLY A CA 1
ATOM 664 C C . GLY A 1 87 ? 12.71700 35.02200 15.03800 1.000 12.23000 86 GLY A C 1
ATOM 665 O O . GLY A 1 87 ? 13.94500 35.09400 15.18900 1.000 14.00002 86 GLY A O 1
ATOM 666 N N . LEU A 1 88 ? 11.96600 34.17500 15.72900 1.000 10.82001 87 LEU A N 1
ATOM 667 C CA . LEU A 1 88 ? 12.49000 33.42300 16.85600 1.000 11.21001 87 LEU A CA 1
ATOM 668 C C . LEU A 1 88 ? 13.32000 32.23100 16.39200 1.000 9.69001 87 LEU A C 1
ATOM 669 O O . LEU A 1 88 ? 13.19000 31.74100 15.26600 1.000 10.65001 87 LEU A O 1
ATOM 674 N N . SER A 1 89 ? 14.13900 31.73400 17.30500 1.000 10.18000 88 SER A N 1
ATOM 675 C CA . SER A 1 89 ? 15.04400 30.62500 17.05700 1.000 9.97001 88 SER A CA 1
ATOM 676 C C . SER A 1 89 ? 14.29300 29.43300 16.46200 1.000 8.85000 88 SER A C 1
ATOM 677 O O . SER A 1 89 ? 13.34900 28.92600 17.09200 1.000 9.17004 88 SER A O 1
ATOM 680 N N . PRO A 1 90 ? 14.70700 28.92600 15.29800 1.000 9.66001 89 PRO A N 1
ATOM 681 C CA . PRO A 1 90 ? 14.10600 27.67200 14.81500 1.000 10.13001 89 PRO A CA 1
ATOM 682 C C . PRO A 1 90 ? 14.39500 26.48900 15.71900 1.000 9.88001 89 PRO A C 1
ATOM 683 O O . PRO A 1 90 ? 13.55600 25.58900 15.85200 1.000 10.21000 89 PRO A O 1
ATOM 687 N N . ALA A 1 91 ? 15.57600 26.47500 16.34200 1.000 9.68001 90 ALA A N 1
ATOM 688 C CA . ALA A 1 91 ? 15.94000 25.36000 17.24900 1.000 10.45001 90 ALA A CA 1
ATOM 689 C C . ALA A 1 91 ? 14.95900 25.33000 18.42900 1.000 10.08000 90 ALA A C 1
ATOM 690 O O . ALA A 1 91 ? 14.51300 24.25200 18.80700 1.000 11.40001 90 ALA A O 1
ATOM 692 N N . GLU A 1 92 ? 14.63600 26.49500 18.98400 1.000 9.22001 91 GLU A N 1
ATOM 693 C CA . GLU A 1 92 ? 13.68500 26.54400 20.12600 1.000 9.38001 91 GLU A CA 1
ATOM 694 C C . GLU A 1 92 ? 12.28300 26.13400 19.65600 1.000 9.22000 91 GLU A C 1
ATOM 695 O O . GLU A 1 92 ? 11.57700 25.48800 20.42500 1.000 9.33002 91 GLU A O 1
ATOM 701 N N . ALA A 1 93 ? 11.89200 26.52800 18.44400 1.000 9.64001 92 ALA A N 1
ATOM 702 C CA . ALA A 1 93 ? 10.59600 26.09200 17.92200 1.000 9.44002 92 ALA A CA 1
ATOM 703 C C . ALA A 1 93 ? 10.54000 24.57100 17.82600 1.000 9.59001 92 ALA A C 1
ATOM 704 O O . ALA A 1 93 ? 9.53300 23.94400 18.18900 1.000 10.04002 92 ALA A O 1
ATOM 706 N N . ARG A 1 94 ? 11.63000 23.96100 17.35100 1.000 8.82002 93 ARG A N 1
ATOM 707 C CA . ARG A 1 94 ? 11.70700 22.50600 17.28000 1.000 10.29002 93 ARG A CA 1
ATOM 708 C C . ARG A 1 94 ? 11.58600 21.87300 18.65800 1.000 9.63002 93 ARG A C 1
ATOM 709 O O . ARG A 1 94 ? 10.89400 20.86300 18.82600 1.000 9.58000 93 ARG A O 1
ATOM 717 N N . GLN A 1 95 ? 12.27400 22.44400 19.65200 1.000 9.09000 94 GLN A N 1
ATOM 718 C CA . GLN A 1 95 ? 12.20100 21.92200 21.01300 1.000 9.93000 94 GLN A CA 1
ATOM 719 C C . GLN A 1 95 ? 10.79200 22.03700 21.57400 1.000 8.80002 94 GLN A C 1
ATOM 720 O O . GLN A 1 95 ? 10.29200 21.10700 22.21300 1.000 9.52000 94 GLN A O 1
ATOM 726 N N . ASN A 1 96 ? 10.13900 23.17800 21.34900 1.000 9.15002 95 ASN A N 1
ATOM 727 C CA . ASN A 1 96 ? 8.78300 23.35400 21.85600 1.000 8.90001 95 ASN A CA 1
ATOM 728 C C . ASN A 1 96 ? 7.81800 22.38800 21.18500 1.000 8.97001 95 ASN A C 1
ATOM 729 O O . ASN A 1 96 ? 6.99200 21.75100 21.85700 1.000 9.59001 95 ASN A O 1
ATOM 734 N N . LEU A 1 97 ? 7.92100 22.25200 19.86100 1.000 8.85002 96 LEU A N 1
ATOM 735 C CA . LEU A 1 97 ? 7.08100 21.28900 19.15900 1.000 9.16001 96 LEU A CA 1
ATOM 736 C C . LEU A 1 97 ? 7.35500 19.87200 19.63400 1.000 8.49001 96 LEU A C 1
ATOM 737 O O . LEU A 1 97 ? 6.42800 19.06000 19.74300 1.000 9.64002 96 LEU A O 1
ATOM 742 N N . SER A 1 98 ? 8.62200 19.55800 19.94300 1.000 9.77001 97 SER A N 1
ATOM 743 C CA . SER A 1 98 ? 8.94400 18.23600 20.47300 1.000 10.33001 97 SER A CA 1
ATOM 744 C C . SER A 1 98 ? 8.17400 17.96100 21.75800 1.000 9.65001 97 SER A C 1
ATOM 745 O O . SER A 1 98 ? 7.68200 16.85000 21.96700 1.000 10.56000 97 SER A O 1
ATOM 748 N N . GLY A 1 99 ? 8.07000 18.96100 22.63400 1.000 9.54002 98 GLY A N 1
ATOM 749 C CA . GLY A 1 99 ? 7.32000 18.77500 23.86500 1.000 10.03001 98 GLY A CA 1
ATOM 750 C C . GLY A 1 99 ? 5.84200 18.53300 23.61700 1.000 9.73001 98 GLY A C 1
ATOM 751 O O . GLY A 1 99 ? 5.21500 17.73700 24.31700 1.000 9.93001 98 GLY A O 1
ATOM 752 N N . ILE A 1 100 ? 5.26600 19.21000 22.61900 1.000 9.09001 99 ILE A N 1
ATOM 753 C CA . ILE A 1 100 ? 3.86900 18.96800 22.25500 1.000 9.94001 99 ILE A CA 1
ATOM 754 C C . ILE A 1 100 ? 3.68500 17.53900 21.75700 1.000 8.91001 99 ILE A C 1
ATOM 755 O O . ILE A 1 100 ? 2.76700 16.82100 22.18000 1.000 10.13002 99 ILE A O 1
ATOM 760 N N . LEU A 1 101 ? 4.55300 17.10700 20.84200 1.000 8.99002 100 LEU A N 1
ATOM 761 C CA . LEU A 1 101 ? 4.40000 15.77800 20.26700 1.000 10.22001 100 LEU A CA 1
ATOM 762 C C . LEU A 1 101 ? 4.66800 14.70100 21.30200 1.000 10.22001 100 LEU A C 1
ATOM 763 O O . LEU A 1 101 ? 4.03400 13.64300 21.27100 1.000 11.34000 100 LEU A O 1
ATOM 768 N N . GLU A 1 102 ? 5.57600 14.96300 22.24300 1.000 11.57001 101 GLU A N 1
ATOM 769 C CA . GLU A 1 102 ? 5.85100 13.99600 23.29600 1.000 12.21000 101 GLU A CA 1
ATOM 770 C C . GLU A 1 102 ? 4.63500 13.78700 24.18300 1.000 11.87001 101 GLU A C 1
ATOM 771 O O . GLU A 1 102 ? 4.35900 12.66200 24.61200 1.000 13.82001 101 GLU A O 1
ATOM 777 N N . GLU A 1 103 ? 3.90900 14.85800 24.49500 1.000 11.25000 102 GLU A N 1
ATOM 778 C CA . GLU A 1 103 ? 2.68900 14.71500 25.27900 1.000 11.11001 102 GLU A CA 1
ATOM 779 C C . GLU A 1 103 ? 1.63600 13.90400 24.52400 1.000 10.60000 102 GLU A C 1
ATOM 780 O O . GLU A 1 103 ? 0.99100 13.02000 25.09900 1.000 12.22001 102 GLU A O 1
ATOM 786 N N . LEU A 1 104 ? 1.44300 14.19200 23.23300 1.000 10.63001 103 LEU A N 1
ATOM 787 C CA . LEU A 1 104 ? 0.49500 13.41200 22.44000 1.000 10.07001 103 LEU A CA 1
ATOM 788 C C . LEU A 1 104 ? 0.91100 11.94800 22.37800 1.000 11.37000 103 LEU A C 1
ATOM 789 O O . LEU A 1 104 ? 0.07300 11.04700 22.51500 1.000 12.23001 103 LEU A O 1
ATOM 794 N N . GLN A 1 105 ? 2.20700 11.69300 22.18300 1.000 12.04001 104 GLN A N 1
ATOM 795 C CA . GLN A 1 105 ? 2.70200 10.32200 22.11300 1.000 14.34001 104 GLN A CA 1
ATOM 796 C C . GLN A 1 105 ? 2.52000 9.59900 23.44100 1.000 15.74001 104 GLN A C 1
ATOM 797 O O . GLN A 1 105 ? 2.18000 8.40800 23.46700 1.000 16.24001 104 GLN A O 1
ATOM 803 N N A ARG A 1 106 ? 2.73700 10.31200 24.55400 0.478 13.63001 105 ARG A N 1
ATOM 804 N N B ARG A 1 106 ? 2.76600 10.28800 24.55500 0.522 13.64001 105 ARG A N 1
ATOM 805 C CA A ARG A 1 106 ? 2.54000 9.75300 25.88900 0.478 14.71001 105 ARG A CA 1
ATOM 806 C CA B ARG A 1 106 ? 2.53800 9.66900 25.85400 0.522 14.59001 105 ARG A CA 1
ATOM 807 C C A ARG A 1 106 ? 1.11500 9.25300 26.08300 0.478 14.46001 105 ARG A C 1
ATOM 808 C C B ARG A 1 106 ? 1.11500 9.14200 25.95400 0.522 13.89001 105 ARG A C 1
ATOM 809 O O A ARG A 1 106 ? 0.88600 8.29300 26.82900 0.478 15.96001 105 ARG A O 1
ATOM 810 O O B ARG A 1 106 ? 0.88400 8.04000 26.46900 0.522 13.96000 105 ARG A O 1
ATOM 825 N N . ARG A 1 107 ? 0.14800 9.90400 25.44400 1.000 12.74001 106 ARG A N 1
ATOM 826 C CA . ARG A 1 107 ? -1.25400 9.52400 25.50700 1.000 12.25001 106 ARG A CA 1
ATOM 827 C C . ARG A 1 107 ? -1.66600 8.62500 24.35700 1.000 12.59001 106 ARG A C 1
ATOM 828 O O . ARG A 1 107 ? -2.85300 8.32800 24.21800 1.000 12.93001 106 ARG A O 1
ATOM 836 N N . LYS A 1 108 ? -0.71700 8.20800 23.52500 1.000 12.18001 107 LYS A N 1
ATOM 837 C CA . LYS A 1 108 ? -0.99000 7.32500 22.39300 1.000 13.03000 107 LYS A CA 1
ATOM 838 C C . LYS A 1 108 ? -2.01300 7.92100 21.42500 1.000 12.42000 107 LYS A C 1
ATOM 839 O O . LYS A 1 108 ? -2.86300 7.21600 20.88100 1.000 14.78001 107 LYS A O 1
ATOM 845 N N . ILE A 1 109 ? -1.93200 9.22800 21.20400 1.000 11.22001 108 ILE A N 1
ATOM 846 C CA . ILE A 1 109 ? -2.78300 9.92200 20.24200 1.000 11.20001 108 ILE A CA 1
ATOM 847 C C . ILE A 1 109 ? -2.01100 10.05600 18.93500 1.000 10.50001 108 ILE A C 1
ATOM 848 O O . ILE A 1 109 ? -0.94400 10.68900 18.92200 1.000 10.98001 108 ILE A O 1
ATOM 853 N N . PRO A 1 110 ? -2.49600 9.47800 17.83600 1.000 10.80001 109 PRO A N 1
ATOM 854 C CA . PRO A 1 110 ? -1.82000 9.64200 16.54600 1.000 11.40000 109 PRO A CA 1
ATOM 855 C C . PRO A 1 110 ? -1.69600 11.10400 16.14900 1.000 10.04001 109 PRO A C 1
ATOM 856 O O . PRO A 1 110 ? -2.55900 11.92800 16.45300 1.000 10.23001 109 PRO A O 1
ATOM 860 N N . ILE A 1 111 ? -0.62700 11.40500 15.41600 1.000 10.36001 110 ILE A N 1
ATOM 861 C CA . ILE A 1 111 ? -0.24800 12.77500 15.08700 1.000 11.27000 110 ILE A CA 1
ATOM 862 C C . ILE A 1 111 ? -0.17800 12.95200 13.57600 1.000 9.61000 110 ILE A C 1
ATOM 863 O O . ILE A 1 111 ? 0.45900 12.15300 12.87600 1.000 10.93001 110 ILE A O 1
ATOM 868 N N . LEU A 1 112 ? -0.77500 14.03500 13.08900 1.000 9.52001 111 LEU A N 1
ATOM 869 C CA . LEU A 1 112 ? -0.50100 14.57300 11.76300 1.000 9.79002 111 LEU A CA 1
ATOM 870 C C . LEU A 1 112 ? 0.10000 15.96200 11.94600 1.000 8.55002 111 LEU A C 1
ATOM 871 O O . LEU A 1 112 ? -0.52300 16.84000 12.55400 1.000 9.70002 111 LEU A O 1
ATOM 876 N N . LEU A 1 113 ? 1.30200 16.16500 11.42800 1.000 8.96002 112 LEU A N 1
ATOM 877 C CA . LEU A 1 113 ? 2.01100 17.43000 11.54000 1.000 8.54000 112 LEU A CA 1
ATOM 878 C C . LEU A 1 113 ? 1.83900 18.23700 10.26000 1.000 9.26001 112 LEU A C 1
ATOM 879 O O . LEU A 1 113 ? 2.09800 17.73000 9.16900 1.000 10.76002 112 LEU A O 1
ATOM 884 N N . MET A 1 114 ? 1.42100 19.49200 10.40700 1.000 9.32002 113 MET A N 1
ATOM 885 C CA . MET A 1 114 ? 1.26000 20.40300 9.24300 1.000 9.40001 113 MET A CA 1
ATOM 886 C C . MET A 1 114 ? 2.57000 21.18100 9.07600 1.000 9.30000 113 MET A C 1
ATOM 887 O O . MET A 1 114 ? 2.88900 22.01300 9.94000 1.000 10.26999 113 MET A O 1
ATOM 892 N N . GLY A 1 115 ? 3.31300 20.88900 8.00700 1.000 9.20002 114 GLY A N 1
ATOM 893 C CA . GLY A 1 115 ? 4.61200 21.54200 7.76000 1.000 9.21000 114 GLY A CA 1
ATOM 894 C C . GLY A 1 115 ? 4.47000 23.02000 7.44500 1.000 8.51000 114 GLY A C 1
ATOM 895 O O . GLY A 1 115 ? 3.62600 23.37800 6.61800 1.000 10.55002 114 GLY A O 1
ATOM 896 N N . MET A 1 116 ? 5.28300 23.84700 8.09900 1.000 9.62002 115 MET A N 1
ATOM 897 C CA . MET A 1 116 ? 5.28500 25.30900 7.83900 1.000 9.97001 115 MET A CA 1
ATOM 898 C C . MET A 1 116 ? 6.56100 25.64200 7.06000 1.000 10.46001 115 MET A C 1
ATOM 899 O O . MET A 1 116 ? 7.55500 24.92700 7.22000 1.000 10.42001 115 MET A O 1
ATOM 904 N N . ARG A 1 117 ? 6.51600 26.69200 6.24400 1.000 10.53001 116 ARG A N 1
ATOM 905 C CA . ARG A 1 117 ? 7.69000 27.08000 5.42000 1.000 11.15001 116 ARG A CA 1
ATOM 906 C C . ARG A 1 117 ? 8.01000 28.55300 5.66700 1.000 12.65001 116 ARG A C 1
ATOM 907 O O . ARG A 1 117 ? 7.08300 29.36500 5.77200 1.000 14.72001 116 ARG A O 1
ATOM 915 N N . ALA A 1 118 ? 9.29700 28.86400 5.73000 1.000 12.27001 117 ALA A N 1
ATOM 916 C CA . ALA A 1 118 ? 9.70400 30.25700 5.99000 1.000 12.97001 117 ALA A CA 1
ATOM 917 C C . ALA A 1 118 ? 9.72600 31.03400 4.67500 1.000 16.39000 117 ALA A C 1
ATOM 918 O O . ALA A 1 118 ? 10.15400 30.48400 3.65100 1.000 14.13001 117 ALA A O 1
ATOM 920 N N . PRO A 1 119 ? 9.31700 32.32000 4.67300 1.000 17.96000 118 PRO A N 1
ATOM 921 C CA . PRO A 1 119 ? 9.41900 33.14400 3.48100 1.000 17.65000 118 PRO A CA 1
ATOM 922 C C . PRO A 1 119 ? 10.88000 33.61300 3.38400 1.000 18.64000 118 PRO A C 1
ATOM 923 O O . PRO A 1 119 ? 11.61300 33.58800 4.35200 1.000 17.95000 118 PRO A O 1
ATOM 927 N N . PRO A 1 120 ? 11.32800 34.08800 2.21300 1.000 17.06001 119 PRO A N 1
ATOM 928 C CA . PRO A 1 120 ? 12.72700 34.50400 2.04100 1.000 16.71000 119 PRO A CA 1
ATOM 929 C C . PRO A 1 120 ? 13.23600 35.75100 2.78400 1.000 19.90000 119 PRO A C 1
ATOM 930 O O . PRO A 1 120 ? 14.42700 35.84200 2.92900 1.000 15.58001 119 PRO A O 1
ATOM 934 N N A ASN A 1 121 ? 12.35900 36.48200 3.48100 0.480 17.47999 120 ASN A N 1
ATOM 935 N N B ASN A 1 121 ? 12.32200 36.38900 3.57100 0.520 17.22999 120 ASN A N 1
ATOM 936 C CA A ASN A 1 121 ? 12.76800 37.73800 4.17100 0.480 17.62999 120 ASN A CA 1
ATOM 937 C CA B ASN A 1 121 ? 12.70700 37.65100 4.20300 0.520 17.50999 120 ASN A CA 1
ATOM 938 C C A ASN A 1 121 ? 13.73100 37.47000 5.33600 0.480 17.92000 120 ASN A C 1
ATOM 939 C C B ASN A 1 121 ? 13.79900 37.46600 5.25300 0.520 17.96000 120 ASN A C 1
ATOM 940 O O A ASN A 1 121 ? 14.53000 38.36600 5.63700 0.480 18.29000 120 ASN A O 1
ATOM 941 O O B ASN A 1 121 ? 14.70600 38.29900 5.36300 0.520 19.57001 120 ASN A O 1
ATOM 950 N N A LEU A 1 122 ? 13.68900 36.28300 5.94800 0.480 18.05000 121 LEU A N 1
ATOM 951 N N B LEU A 1 122 ? 13.72900 36.39500 6.04500 0.520 18.01000 121 LEU A N 1
ATOM 952 C CA A LEU A 1 122 ? 14.60900 36.00700 7.08400 0.480 19.46001 121 LEU A CA 1
ATOM 953 C CA B LEU A 1 122 ? 14.74600 36.19000 7.06900 0.520 19.91001 121 LEU A CA 1
ATOM 954 C C A LEU A 1 122 ? 15.94400 35.42800 6.59100 0.480 14.99001 121 LEU A C 1
ATOM 955 C C B LEU A 1 122 ? 16.06500 35.67600 6.50700 0.520 15.64001 121 LEU A C 1
ATOM 956 O O A LEU A 1 122 ? 16.87200 35.36800 7.40400 0.480 15.43001 121 LEU A O 1
ATOM 957 O O B LEU A 1 122 ? 17.06200 35.66000 7.23900 0.520 18.87002 121 LEU A O 1
ATOM 966 N N . GLY A 1 123 ? 16.10500 35.27100 5.27400 1.000 13.94001 122 GLY A N 1
ATOM 967 C CA . GLY A 1 123 ? 17.37700 34.79000 4.69800 1.000 13.73000 122 GLY A CA 1
ATOM 968 C C . GLY A 1 123 ? 17.41700 33.28100 4.53300 1.000 11.19002 122 GLY A C 1
ATOM 969 O O . GLY A 1 123 ? 16.68800 32.58400 5.24300 1.000 12.22001 122 GLY A O 1
ATOM 970 N N . ALA A 1 124 ? 18.29000 32.79700 3.65200 1.000 10.88000 123 ALA A N 1
ATOM 971 C CA . ALA A 1 124 ? 18.38300 31.35000 3.35400 1.000 10.51001 123 ALA A CA 1
ATOM 972 C C . ALA A 1 124 ? 18.84100 30.55200 4.58000 1.000 10.59001 123 ALA A C 1
ATOM 973 O O . ALA A 1 124 ? 18.36300 29.43700 4.76500 1.000 10.62002 123 ALA A O 1
ATOM 975 N N . LYS A 1 125 ? 19.76100 31.09600 5.37200 1.000 10.11001 124 LYS A N 1
ATOM 976 C CA . LYS A 1 125 ? 20.26300 30.32900 6.54200 1.000 10.00002 124 LYS A CA 1
ATOM 977 C C . LYS A 1 125 ? 19.10400 30.03400 7.50100 1.000 10.06001 124 LYS A C 1
ATOM 978 O O . LYS A 1 125 ? 18.93300 28.88300 7.89700 1.000 10.72002 124 LYS A O 1
ATOM 984 N N . TYR A 1 126 ? 18.34700 31.06500 7.86100 1.000 10.04002 125 TYR A N 1
ATOM 985 C CA . TYR A 1 126 ? 17.19700 30.86600 8.77400 1.000 9.82000 125 TYR A CA 1
ATOM 986 C C . TYR A 1 126 ? 16.13900 29.98500 8.09600 1.000 8.82001 125 TYR A C 1
ATOM 987 O O . TYR A 1 126 ? 15.62400 29.06100 8.72700 1.000 10.36002 125 TYR A O 1
ATOM 996 N N . GLN A 1 127 ? 15.83100 30.28000 6.83300 1.000 10.05001 126 GLN A N 1
ATOM 997 C CA . GLN A 1 127 ? 14.75500 29.54300 6.11700 1.000 10.55000 126 GLN A CA 1
ATOM 998 C C . GLN A 1 127 ? 15.07300 28.04400 6.05500 1.000 9.95001 126 GLN A C 1
ATOM 999 O O . GLN A 1 127 ? 14.19400 27.24400 6.35400 1.000 10.23002 126 GLN A O 1
ATOM 1005 N N . ARG A 1 128 ? 16.29800 27.67900 5.69500 1.000 9.49001 127 ARG A N 1
ATOM 1006 C CA . ARG A 1 128 ? 16.62200 26.23100 5.61100 1.000 11.04001 127 ARG A CA 1
ATOM 1007 C C . ARG A 1 128 ? 16.49200 25.59500 6.99800 1.000 10.66001 127 ARG A C 1
ATOM 1008 O O . ARG A 1 128 ? 15.95500 24.49000 7.09900 1.000 10.85002 127 ARG A O 1
ATOM 1016 N N . GLU A 1 129 ? 16.98200 26.28100 8.02800 1.000 10.07002 128 GLU A N 1
ATOM 1017 C CA . GLU A 1 129 ? 16.92900 25.72300 9.40400 1.000 9.78002 128 GLU A CA 1
ATOM 1018 C C . GLU A 1 129 ? 15.47100 25.56500 9.84900 1.000 9.21001 128 GLU A C 1
ATOM 1019 O O . GLU A 1 129 ? 15.11200 24.50100 10.35100 1.000 10.40000 128 GLU A O 1
ATOM 1025 N N A PHE A 1 130 ? 14.65400 26.58500 9.60900 0.652 9.29001 129 PHE A N 1
ATOM 1026 N N B PHE A 1 130 ? 14.62800 26.58400 9.61500 0.348 9.24001 129 PHE A N 1
ATOM 1027 C CA A PHE A 1 130 ? 13.24300 26.51000 10.05100 0.652 9.27000 129 PHE A CA 1
ATOM 1028 C CA B PHE A 1 130 ? 13.24900 26.47000 10.08500 0.348 9.26000 129 PHE A CA 1
ATOM 1029 C C A PHE A 1 130 ? 12.49500 25.41800 9.28100 0.652 9.63001 129 PHE A C 1
ATOM 1030 C C B PHE A 1 130 ? 12.45700 25.44200 9.28100 0.348 9.67001 129 PHE A C 1
ATOM 1031 O O A PHE A 1 130 ? 11.81600 24.59300 9.90300 0.652 9.93001 129 PHE A O 1
ATOM 1032 O O B PHE A 1 130 ? 11.65900 24.68900 9.85200 0.348 10.08001 129 PHE A O 1
ATOM 1047 N N . ASP A 1 131 ? 12.65400 25.39000 7.95900 1.000 10.03001 130 ASP A N 1
ATOM 1048 C CA . ASP A 1 131 ? 11.89700 24.43400 7.16000 1.000 9.84000 130 ASP A CA 1
ATOM 1049 C C . ASP A 1 131 ? 12.21700 23.00100 7.55800 1.000 9.89000 130 ASP A C 1
ATOM 1050 O O . ASP A 1 131 ? 11.33400 22.13400 7.53300 1.000 10.28001 130 ASP A O 1
ATOM 1055 N N . GLY A 1 132 ? 13.46700 22.73300 7.93800 1.000 9.62001 131 GLY A N 1
ATOM 1056 C CA . GLY A 1 132 ? 13.87200 21.37100 8.24500 1.000 9.87000 131 GLY A CA 1
ATOM 1057 C C . GLY A 1 132 ? 13.35700 20.83200 9.56500 1.000 9.50001 131 GLY A C 1
ATOM 1058 O O . GLY A 1 132 ? 13.47500 19.62700 9.81100 1.000 10.47000 131 GLY A O 1
ATOM 1059 N N . ILE A 1 133 ? 12.79100 21.67400 10.43000 1.000 9.24003 132 ILE A N 1
ATOM 1060 C CA . ILE A 1 133 ? 12.35900 21.13300 11.72100 1.000 9.08001 132 ILE A CA 1
ATOM 1061 C C . ILE A 1 133 ? 11.18900 20.17500 11.55300 1.000 9.38000 132 ILE A C 1
ATOM 1062 O O . ILE A 1 133 ? 11.05600 19.22100 12.32300 1.000 9.98002 132 ILE A O 1
ATOM 1067 N N . TYR A 1 134 ? 10.34200 20.38900 10.53700 1.000 8.86002 133 TYR A N 1
ATOM 1068 C CA . TYR A 1 134 ? 9.13400 19.57500 10.41300 1.000 9.21000 133 TYR A CA 1
ATOM 1069 C C . TYR A 1 134 ? 9.43000 18.14600 9.97200 1.000 9.52001 133 TYR A C 1
ATOM 1070 O O . TYR A 1 134 ? 8.93100 17.20400 10.61600 1.000 10.13000 133 TYR A O 1
ATOM 1079 N N . PRO A 1 135 ? 10.21500 17.89900 8.91700 1.000 10.39001 134 PRO A N 1
ATOM 1080 C CA . PRO A 1 135 ? 10.57400 16.50400 8.61500 1.000 11.66001 134 PRO A CA 1
ATOM 1081 C C . PRO A 1 135 ? 11.33100 15.83900 9.74400 1.000 12.07001 134 PRO A C 1
ATOM 1082 O O . PRO A 1 135 ? 11.15200 14.63600 9.98200 1.000 12.96001 134 PRO A O 1
ATOM 1086 N N . TYR A 1 136 ? 12.15700 16.59100 10.46700 1.000 11.18000 135 TYR A N 1
ATOM 1087 C CA . TYR A 1 136 ? 12.86200 16.02000 11.60400 1.000 11.23001 135 TYR A CA 1
ATOM 1088 C C . TYR A 1 136 ? 11.87500 15.54100 12.66300 1.000 12.00001 135 TYR A C 1
ATOM 1089 O O . TYR A 1 136 ? 11.98800 14.42100 13.18100 1.000 12.80001 135 TYR A O 1
ATOM 1098 N N . LEU A 1 137 ? 10.90500 16.38800 13.01200 1.000 10.40001 136 LEU A N 1
ATOM 1099 C CA . LEU A 1 137 ? 9.93900 16.03600 14.04800 1.000 11.09001 136 LEU A CA 1
ATOM 1100 C C . LEU A 1 137 ? 9.06300 14.86800 13.62300 1.000 10.41001 136 LEU A C 1
ATOM 1101 O O . LEU A 1 137 ? 8.74700 13.99500 14.44200 1.000 11.93002 136 LEU A O 1
ATOM 1106 N N . ALA A 1 138 ? 8.63200 14.85200 12.35800 1.000 11.36001 137 ALA A N 1
ATOM 1107 C CA . ALA A 1 138 ? 7.76600 13.77400 11.89600 1.000 13.14001 137 ALA A CA 1
ATOM 1108 C C . ALA A 1 138 ? 8.47200 12.43100 11.99800 1.000 13.26000 137 ALA A C 1
ATOM 1109 O O . ALA A 1 138 ? 7.87100 11.43500 12.41800 1.000 14.18000 137 ALA A O 1
ATOM 1111 N N A GLU A 1 139 ? 9.76100 12.39800 11.65400 0.411 13.55001 138 GLU A N 1
ATOM 1112 N N B GLU A 1 139 ? 9.74600 12.37900 11.61500 0.589 13.61001 138 GLU A N 1
ATOM 1113 C CA A GLU A 1 139 ? 10.53100 11.16000 11.71200 0.411 15.60000 138 GLU A CA 1
ATOM 1114 C CA B GLU A 1 139 ? 10.49700 11.13400 11.73800 0.589 15.57000 138 GLU A CA 1
ATOM 1115 C C A GLU A 1 139 ? 10.80600 10.74400 13.15100 0.411 16.08000 138 GLU A C 1
ATOM 1116 C C B GLU A 1 139 ? 10.66800 10.75300 13.19900 0.589 16.00000 138 GLU A C 1
ATOM 1117 O O A GLU A 1 139 ? 10.77000 9.55200 13.47800 0.411 18.82001 138 GLU A O 1
ATOM 1118 O O B GLU A 1 139 ? 10.42300 9.60500 13.58900 0.589 17.27000 138 GLU A O 1
ATOM 1129 N N . LYS A 1 140 ? 11.07700 11.71300 14.02700 1.000 15.25000 139 LYS A N 1
ATOM 1130 C CA . LYS A 1 140 ? 11.41300 11.38700 15.40500 1.000 15.44000 139 LYS A CA 1
ATOM 1131 C C . LYS A 1 140 ? 10.20400 10.87200 16.16600 1.000 15.95001 139 LYS A C 1
ATOM 1132 O O . LYS A 1 140 ? 10.31800 9.93800 16.97000 1.000 16.33000 139 LYS A O 1
ATOM 1138 N N . TYR A 1 141 ? 9.03300 11.45600 15.92600 1.000 13.66001 140 TYR A N 1
ATOM 1139 C CA . TYR A 1 141 ? 7.84400 11.14100 16.70000 1.000 15.27001 140 TYR A CA 1
ATOM 1140 C C . TYR A 1 141 ? 6.85900 10.25800 15.95000 1.000 15.50001 140 TYR A C 1
ATOM 1141 O O . TYR A 1 141 ? 5.71100 10.12400 16.38600 1.000 17.50001 140 TYR A O 1
ATOM 1150 N N . ASP A 1 142 ? 7.29200 9.63600 14.85200 1.000 16.90001 141 ASP A N 1
ATOM 1151 C CA . ASP A 1 142 ? 6.45100 8.73500 14.06200 1.000 18.88000 141 ASP A CA 1
ATOM 1152 C C . ASP A 1 142 ? 5.11500 9.38500 13.72100 1.000 19.51000 141 ASP A C 1
ATOM 1153 O O . ASP A 1 142 ? 4.04200 8.79900 13.88500 1.000 21.65001 141 ASP A O 1
ATOM 1158 N N . ALA A 1 143 ? 5.19100 10.62400 13.25600 1.000 15.65001 142 ALA A N 1
ATOM 1159 C CA . ALA A 1 143 ? 4.01500 11.38600 12.87900 1.000 14.85001 142 ALA A CA 1
ATOM 1160 C C . ALA A 1 143 ? 3.92200 11.45000 11.36600 1.000 13.43001 142 ALA A C 1
ATOM 1161 O O . ALA A 1 143 ? 4.93900 11.51000 10.66900 1.000 15.88001 142 ALA A O 1
ATOM 1163 N N . LYS A 1 144 ? 2.70300 11.44000 10.85800 1.000 12.29001 143 LYS A N 1
ATOM 1164 C CA . LYS A 1 144 ? 2.52400 11.74100 9.44900 1.000 13.37001 143 LYS A CA 1
ATOM 1165 C C . LYS A 1 144 ? 2.73600 13.23100 9.22900 1.000 11.79000 143 LYS A C 1
ATOM 1166 O O . LYS A 1 144 ? 2.53900 14.04200 10.13500 1.000 12.43001 143 LYS A O 1
ATOM 1172 N N . LEU A 1 145 ? 3.17900 13.58700 8.02800 1.000 11.93001 144 LEU A N 1
ATOM 1173 C CA . LEU A 1 145 ? 3.55600 14.95800 7.72300 1.000 11.69001 144 LEU A CA 1
ATOM 1174 C C . LEU A 1 145 ? 2.88300 15.40100 6.43500 1.000 10.66001 144 LEU A C 1
ATOM 1175 O O . LEU A 1 145 ? 2.95600 14.70000 5.41900 1.000 12.85002 144 LEU A O 1
ATOM 1180 N N . VAL A 1 146 ? 2.23400 16.56100 6.47300 1.000 9.99001 145 VAL A N 1
ATOM 1181 C CA . VAL A 1 146 ? 1.92700 17.32900 5.27100 1.000 10.73000 145 VAL A CA 1
ATOM 1182 C C . VAL A 1 146 ? 3.10100 18.28100 5.05800 1.000 10.62000 145 VAL A C 1
ATOM 1183 O O . VAL A 1 146 ? 3.28700 19.19500 5.87300 1.000 9.83001 145 VAL A O 1
ATOM 1187 N N . PRO A 1 147 ? 3.93600 18.07400 4.04000 1.000 10.28002 146 PRO A N 1
ATOM 1188 C CA . PRO A 1 147 ? 5.19800 18.82600 3.99700 1.000 11.18000 146 PRO A CA 1
ATOM 1189 C C . PRO A 1 147 ? 5.00800 20.33000 3.94800 1.000 10.56001 146 PRO A C 1
ATOM 1190 O O . PRO A 1 147 ? 5.77500 21.06700 4.57900 1.000 10.57001 146 PRO A O 1
ATOM 1194 N N . PHE A 1 148 ? 3.99800 20.81500 3.22800 1.000 10.93001 147 PHE A N 1
ATOM 1195 C CA . PHE A 1 148 ? 3.80800 22.25600 3.03200 1.000 10.47001 147 PHE A CA 1
ATOM 1196 C C . PHE A 1 148 ? 2.30500 22.52000 3.13000 1.000 9.77001 147 PHE A C 1
ATOM 1197 O O . PHE A 1 148 ? 1.58200 22.46200 2.13200 1.000 10.29002 147 PHE A O 1
ATOM 1205 N N . PHE A 1 149 ? 1.84300 22.82600 4.34000 1.000 10.04001 148 PHE A N 1
ATOM 1206 C CA . PHE A 1 149 ? 0.41100 22.97200 4.57300 1.000 9.96002 148 PHE A CA 1
ATOM 1207 C C . PHE A 1 149 ? -0.21000 24.02500 3.66100 1.000 10.71001 148 PHE A C 1
ATOM 1208 O O . PHE A 1 149 ? -1.31200 23.82600 3.13900 1.000 10.37000 148 PHE A O 1
ATOM 1216 N N . LEU A 1 150 ? 0.46300 25.15300 3.46800 1.000 9.44002 149 LEU A N 1
ATOM 1217 C CA . LEU A 1 150 ? -0.09700 26.24800 2.68000 1.000 10.52001 149 LEU A CA 1
ATOM 1218 C C . LEU A 1 150 ? 0.23000 26.15800 1.19200 1.000 10.24001 149 LEU A C 1
ATOM 1219 O O . LEU A 1 150 ? 0.02800 27.14000 0.46700 1.000 11.51001 149 LEU A O 1
ATOM 1224 N N . GLU A 1 151 ? 0.73100 25.02100 0.72300 1.000 10.20000 150 GLU A N 1
ATOM 1225 C CA . GLU A 1 151 ? 1.12700 24.89500 -0.67500 1.000 11.96000 150 GLU A CA 1
ATOM 1226 C C . GLU A 1 151 ? 0.00700 25.29100 -1.63200 1.000 11.00000 150 GLU A C 1
ATOM 1227 O O . GLU A 1 151 ? 0.25400 25.95800 -2.64500 1.000 12.21001 150 GLU A O 1
ATOM 1233 N N . ALA A 1 152 ? -1.23100 24.90800 -1.32700 1.000 10.53001 151 ALA A N 1
ATOM 1234 C CA . ALA A 1 152 ? -2.30500 25.12600 -2.28800 1.000 10.96001 151 ALA A CA 1
ATOM 1235 C C . ALA A 1 152 ? -2.66600 26.59300 -2.45700 1.000 11.80001 151 ALA A C 1
ATOM 1236 O O . ALA A 1 152 ? -3.34800 26.92900 -3.43000 1.000 14.36001 151 ALA A O 1
ATOM 1238 N N . VAL A 1 153 ? -2.23000 27.48100 -1.57100 1.000 11.67001 152 VAL A N 1
ATOM 1239 C CA . VAL A 1 153 ? -2.44300 28.91100 -1.77000 1.000 12.88001 152 VAL A CA 1
ATOM 1240 C C . VAL A 1 153 ? -1.16000 29.65100 -2.09700 1.000 14.02001 152 VAL A C 1
ATOM 1241 O O . VAL A 1 153 ? -1.19400 30.87700 -2.28300 1.000 14.45000 152 VAL A O 1
ATOM 1245 N N . ALA A 1 154 ? -0.03700 28.93500 -2.23200 1.000 16.29001 153 ALA A N 1
ATOM 1246 C CA . ALA A 1 154 ? 1.27300 29.57500 -2.33000 1.000 22.17999 153 ALA A CA 1
ATOM 1247 C C . ALA A 1 154 ? 1.37400 30.46200 -3.56000 1.000 22.45000 153 ALA A C 1
ATOM 1248 O O . ALA A 1 154 ? 2.04600 31.50100 -3.53400 1.000 29.39000 153 ALA A O 1
ATOM 1250 N N . ASP A 1 155 ? 0.73400 30.06000 -4.65300 1.000 19.21000 154 ASP A N 1
ATOM 1251 C CA . ASP A 1 155 ? 0.77300 30.80900 -5.89900 1.000 20.18999 154 ASP A CA 1
ATOM 1252 C C . ASP A 1 155 ? -0.54400 31.51500 -6.18200 1.000 16.12000 154 ASP A C 1
ATOM 1253 O O . ASP A 1 155 ? -0.83900 31.82000 -7.34100 1.000 18.27000 154 ASP A O 1
ATOM 1258 N N . ARG A 1 156 ? -1.35500 31.7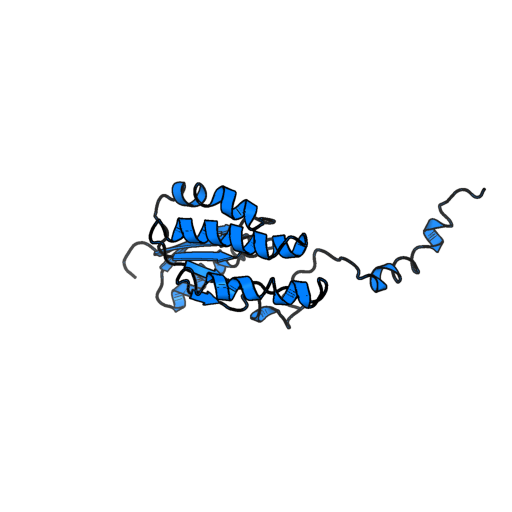6200 -5.15500 1.000 13.67001 155 ARG A N 1
ATOM 1259 C CA . ARG A 1 156 ? -2.71700 32.25500 -5.34500 1.000 12.18001 155 ARG A CA 1
ATOM 1260 C C . ARG A 1 156 ? -2.97600 33.44900 -4.44100 1.000 13.20000 155 ARG A C 1
ATOM 1261 O O . ARG A 1 156 ? -3.69400 33.34400 -3.44000 1.000 12.34001 155 ARG A O 1
ATOM 1269 N N . PRO A 1 157 ? -2.42500 34.61800 -4.77900 1.000 14.84002 156 PRO A N 1
ATOM 1270 C CA . PRO A 1 157 ? -2.70900 35.81400 -3.96600 1.000 15.70001 156 PRO A CA 1
ATOM 1271 C C . PRO A 1 157 ? -4.18800 36.16000 -3.90800 1.000 14.64000 156 PRO A C 1
ATOM 1272 O O . PRO A 1 157 ? -4.62900 36.80200 -2.94800 1.000 15.90001 156 PRO A O 1
ATOM 1276 N N . ASP A 1 158 ? -4.97100 35.73700 -4.90000 1.000 12.32001 157 ASP A N 1
ATOM 1277 C CA . ASP A 1 158 ? -6.41100 35.95400 -4.85900 1.000 13.89001 157 ASP A CA 1
ATOM 1278 C C . ASP A 1 158 ? -7.11900 35.11800 -3.79700 1.000 12.84001 157 ASP A C 1
ATOM 1279 O O . ASP A 1 158 ? -8.29900 35.37300 -3.51800 1.000 13.87000 157 ASP A O 1
ATOM 1284 N N . LEU A 1 159 ? -6.42700 34.15000 -3.19000 1.000 11.17000 158 LEU A N 1
ATOM 1285 C CA . LEU A 1 159 ? -6.98500 33.28800 -2.15800 1.000 10.04000 158 LEU A CA 1
ATOM 1286 C C . LEU A 1 159 ? -6.43900 33.62700 -0.78300 1.000 12.04001 158 LEU A C 1
ATOM 1287 O O . LEU A 1 159 ? -6.65100 32.86200 0.16900 1.000 12.14001 158 LEU A O 1
ATOM 1292 N N . ILE A 1 160 ? -5.74600 34.75700 -0.66000 1.000 12.31001 159 ILE A N 1
ATOM 1293 C CA . ILE A 1 160 ? -5.13500 35.20500 0.58500 1.000 14.48001 159 ILE A CA 1
ATOM 1294 C C . ILE A 1 160 ? -5.79500 36.51600 0.98700 1.000 13.87000 159 ILE A C 1
ATOM 1295 O O . ILE A 1 160 ? -5.96400 37.41400 0.15100 1.000 14.20001 159 ILE A O 1
ATOM 1300 N N . GLN A 1 161 ? -6.18800 36.61500 2.25200 1.000 14.45001 160 GLN A N 1
ATOM 1301 C CA . GLN A 1 161 ? -6.81500 37.82700 2.75500 1.000 16.70000 160 GLN A CA 1
ATOM 1302 C C . GLN A 1 161 ? -5.81900 38.97200 2.72400 1.000 17.41998 160 GLN A C 1
ATOM 1303 O O . GLN A 1 161 ? -4.62100 38.78500 2.92900 1.000 17.64001 160 GLN A O 1
ATOM 1309 N N A LYS A 1 162 ? -6.32700 40.16100 2.43000 0.730 19.43999 161 LYS A N 1
ATOM 1310 N N B LYS A 1 162 ? -6.31500 40.18000 2.49400 0.270 20.04999 161 LYS A N 1
ATOM 1311 C CA A LYS A 1 162 ? -5.56300 41.38700 2.59400 0.730 22.76000 161 LYS A CA 1
ATOM 1312 C CA B LYS A 1 162 ? -5.46800 41.36900 2.57100 0.270 22.89000 161 LYS A CA 1
ATOM 1313 C C A LYS A 1 162 ? -5.80400 41.87200 4.01700 0.730 24.77000 161 LYS A C 1
ATOM 1314 C C B LYS A 1 162 ? -5.70900 42.02800 3.92400 0.270 25.08000 161 LYS A C 1
ATOM 1315 O O A LYS A 1 162 ? -6.93300 42.22100 4.37800 0.730 24.95999 161 LYS A O 1
ATOM 1316 O O B LYS A 1 162 ? -6.73500 42.67600 4.13900 0.270 26.60000 161 LYS A O 1
ATOM 1327 N N . ASP A 1 163 ? -4.75600 41.85400 4.83800 1.000 25.26999 162 ASP A N 1
ATOM 1328 C CA . ASP A 1 163 ? -4.85400 42.42400 6.17500 1.000 27.55999 162 ASP A CA 1
ATOM 1329 C C . ASP A 1 163 ? -3.58600 43.20200 6.50100 1.000 29.56999 162 ASP A C 1
ATOM 1330 O O . ASP A 1 163 ? -3.49800 44.40000 6.21000 1.000 28.27999 162 ASP A O 1
ATOM 1335 N N . HIS A 1 164 ? -2.58200 42.57600 7.10900 1.000 23.65998 163 HIS A N 1
ATOM 1336 C CA . HIS A 1 164 ? -1.30000 43.23600 7.41600 1.000 26.00999 163 HIS A CA 1
ATOM 1337 C C . HIS A 1 164 ? -0.65000 43.63300 6.10200 1.000 27.86999 163 HIS A C 1
ATOM 1338 O O . HIS A 1 164 ? -0.64400 42.85900 5.13900 1.000 28.71999 163 HIS A O 1
ATOM 1345 N N . VAL A 1 165 ? -0.14200 44.84000 6.09700 1.000 25.45000 164 VAL A N 1
ATOM 1346 C CA . VAL A 1 165 ? 0.57400 45.39600 4.95300 1.000 26.87000 164 VAL A CA 1
ATOM 1347 C C . VAL A 1 165 ? 1.86100 45.99100 5.51000 1.000 23.82999 164 VAL A C 1
ATOM 1348 O O . VAL A 1 165 ? 1.86200 47.11900 6.01700 1.000 31.45999 164 VAL A O 1
ATOM 1352 N N . HIS A 1 166 ? 2.91800 45.18100 5.50400 1.000 21.12000 165 HIS A N 1
ATOM 1353 C CA . HIS A 1 166 ? 4.23200 45.64100 6.01200 1.000 19.88999 165 HIS A CA 1
ATOM 1354 C C . HIS A 1 166 ? 5.12300 45.97000 4.82700 1.000 18.26999 165 HIS A C 1
ATOM 1355 O O . HIS A 1 166 ? 5.57900 45.03600 4.15900 1.000 21.94000 165 HIS A O 1
ATOM 1362 N N . PRO A 1 167 ? 5.45800 47.24500 4.58300 1.000 13.21001 166 PRO A N 1
ATOM 1363 C CA . PRO A 1 167 ? 6.31900 47.54700 3.46600 1.000 12.73001 166 PRO A CA 1
ATOM 1364 C C . PRO A 1 167 ? 7.69000 46.88600 3.63900 1.000 11.45001 166 PRO A C 1
ATOM 1365 O O . PRO A 1 167 ? 8.21600 46.78400 4.72400 1.000 14.07001 166 PRO A O 1
ATOM 1369 N N . THR A 1 168 ? 8.33000 46.62000 2.49700 1.000 12.61000 167 THR A N 1
ATOM 1370 C CA . THR A 1 168 ? 9.74700 46.17700 2.47100 1.000 11.90001 167 THR A CA 1
ATOM 1371 C C . THR A 1 168 ? 10.62200 47.43300 2.62000 1.000 12.02001 167 THR A C 1
ATOM 1372 O O . THR A 1 168 ? 10.10600 48.57100 2.61700 1.000 11.53001 167 THR A O 1
ATOM 1376 N N . ALA A 1 169 ? 11.92900 47.24900 2.71800 1.000 12.52001 168 ALA A N 1
ATOM 1377 C CA . ALA A 1 169 ? 12.79600 48.41800 2.85400 1.000 13.48001 168 ALA A CA 1
ATOM 1378 C C . ALA A 1 169 ? 12.61400 49.36500 1.67800 1.000 11.96001 168 ALA A C 1
ATOM 1379 O O . ALA A 1 169 ? 12.58500 50.59200 1.84300 1.000 11.87001 168 ALA A O 1
ATOM 1381 N N . ARG A 1 170 ? 12.46600 48.80700 0.47900 1.000 11.55001 169 ARG A N 1
ATOM 1382 C CA . ARG A 1 170 ? 12.19900 49.62200 -0.69400 1.000 12.02001 169 ARG A CA 1
ATOM 1383 C C . ARG A 1 170 ? 10.80500 50.24100 -0.62500 1.000 11.57001 169 ARG A C 1
ATOM 1384 O O . ARG A 1 170 ? 10.60700 51.39100 -1.02900 1.000 11.29001 169 ARG A O 1
ATOM 1392 N N . GLY A 1 171 ? 9.83100 49.49200 -0.10800 1.000 10.56000 170 GLY A N 1
ATOM 1393 C CA . GLY A 1 171 ? 8.51400 50.06600 0.11600 1.000 10.89000 170 GLY A CA 1
ATOM 1394 C C . GLY A 1 171 ? 8.54100 51.24200 1.07700 1.000 9.55000 170 GLY A C 1
ATOM 1395 O O . GLY A 1 171 ? 7.82500 52.22300 0.88100 1.000 10.58000 170 GLY A O 1
ATOM 1396 N N . VAL A 1 172 ? 9.37000 51.16100 2.12300 1.000 9.99002 171 VAL A N 1
ATOM 1397 C CA . VAL A 1 172 ? 9.51100 52.29000 3.04600 1.000 10.09001 171 VAL A CA 1
ATOM 1398 C C . VAL A 1 172 ? 10.01600 53.52200 2.31000 1.000 10.80001 171 VAL A C 1
ATOM 1399 O O . VAL A 1 172 ? 9.50900 54.63400 2.49900 1.000 10.62002 171 VAL A O 1
ATOM 1403 N N . GLU A 1 173 ? 10.99800 53.33400 1.42700 1.000 11.54000 172 GLU A N 1
ATOM 1404 C CA . GLU A 1 173 ? 11.54300 54.49000 0.66100 1.000 12.64001 172 GLU A CA 1
ATOM 1405 C C . GLU A 1 173 ? 10.40900 55.12900 -0.14700 1.000 10.69000 172 GLU A C 1
ATOM 1406 O O . GLU A 1 173 ? 10.38400 56.34900 -0.30300 1.000 11.81001 172 GLU A O 1
ATOM 1412 N N A GLU A 1 174 ? 9.52700 54.29400 -0.70200 0.499 11.20001 173 GLU A N 1
ATOM 1413 N N B GLU A 1 174 ? 9.53300 54.29000 -0.69700 0.501 11.20001 173 GLU A N 1
ATOM 1414 C CA A GLU A 1 174 ? 8.37500 54.80000 -1.49400 0.499 11.63001 173 GLU A CA 1
ATOM 1415 C CA B GLU A 1 174 ? 8.37800 54.77400 -1.49400 0.501 11.64001 173 GLU A CA 1
ATOM 1416 C C A GLU A 1 174 ? 7.49300 55.66100 -0.58400 0.499 11.18001 173 GLU A C 1
ATOM 1417 C C B GLU A 1 174 ? 7.48700 55.64200 -0.59400 0.501 11.21001 173 GLU A C 1
ATOM 1418 O O A GLU A 1 174 ? 7.03600 56.71700 -1.02800 0.499 11.30001 173 GLU A O 1
ATOM 1419 O O B GLU A 1 174 ? 7.05300 56.71000 -1.03700 0.501 11.35001 173 GLU A O 1
ATOM 1430 N N . LEU A 1 175 ? 7.20600 55.17300 0.62400 1.000 9.91999 174 LEU A N 1
ATOM 1431 C CA . LEU A 1 175 ? 6.35200 55.93600 1.57400 1.000 9.75000 174 LEU A CA 1
ATOM 1432 C C . LEU A 1 175 ? 7.04700 57.24800 1.93900 1.000 9.85001 174 LEU A C 1
ATOM 1433 O O . LEU A 1 175 ? 6.36400 58.26200 2.03800 1.000 10.45003 174 LEU A O 1
ATOM 1438 N N . VAL A 1 176 ? 8.36100 57.19200 2.17000 1.000 9.38002 175 VAL A N 1
ATOM 1439 C CA . VAL A 1 176 ? 9.09100 58.40500 2.52200 1.000 9.92000 175 VAL A CA 1
ATOM 1440 C C . VAL A 1 176 ? 9.01800 59.42000 1.38900 1.000 9.66001 175 VAL A C 1
ATOM 1441 O O . VAL A 1 176 ? 8.77900 60.61400 1.61100 1.000 10.74002 175 VAL A O 1
ATOM 1445 N N A SER A 1 177 ? 9.19500 58.96400 0.14800 0.690 10.75002 176 SER A N 1
ATOM 1446 N N B SER A 1 177 ? 9.19600 58.95800 0.14700 0.310 10.72001 176 SER A N 1
ATOM 1447 C CA A SER A 1 177 ? 9.14300 59.89000 -0.97500 0.690 11.12001 176 SER A CA 1
ATOM 1448 C CA B SER A 1 177 ? 9.14400 59.86700 -0.99300 0.310 11.13001 176 SER A CA 1
ATOM 1449 C C A SER A 1 177 ? 7.76800 60.52400 -1.11200 0.690 10.86000 176 SER A C 1
ATOM 1450 C C B SER A 1 177 ? 7.77000 60.50500 -1.14200 0.310 10.77000 176 SER A C 1
ATOM 1451 O O A SER A 1 177 ? 7.65900 61.68700 -1.51800 0.690 12.47001 176 SER A O 1
ATOM 1452 O O B SER A 1 177 ? 7.66400 61.65100 -1.59400 0.310 12.43001 176 SER A O 1
ATOM 1457 N N . ALA A 1 178 ? 6.70900 59.79100 -0.75800 1.000 10.27002 177 ALA A N 1
ATOM 1458 C CA . ALA A 1 178 ? 5.35500 60.30500 -0.90300 1.000 10.80000 177 ALA A CA 1
ATOM 1459 C C . ALA A 1 178 ? 4.92200 61.21000 0.24300 1.000 11.00000 177 ALA A C 1
ATOM 1460 O O . ALA A 1 178 ? 4.00800 62.01900 0.06200 1.000 13.26002 177 ALA A O 1
ATOM 1462 N N . THR A 1 179 ? 5.55200 61.10500 1.41200 1.000 10.03002 178 THR A N 1
ATOM 1463 C CA . THR A 1 179 ? 5.06500 61.79500 2.59900 1.000 10.28001 178 THR A CA 1
ATOM 1464 C C . THR A 1 179 ? 6.02800 62.82400 3.18000 1.000 10.03000 178 THR A C 1
ATOM 1465 O O . THR A 1 179 ? 5.63700 63.54000 4.11300 1.000 10.57001 178 THR A O 1
ATOM 1469 N N . SER A 1 180 ? 7.26000 62.93100 2.67000 1.000 10.07001 179 SER A N 1
ATOM 1470 C CA . SER A 1 180 ? 8.21800 63.84600 3.28200 1.000 1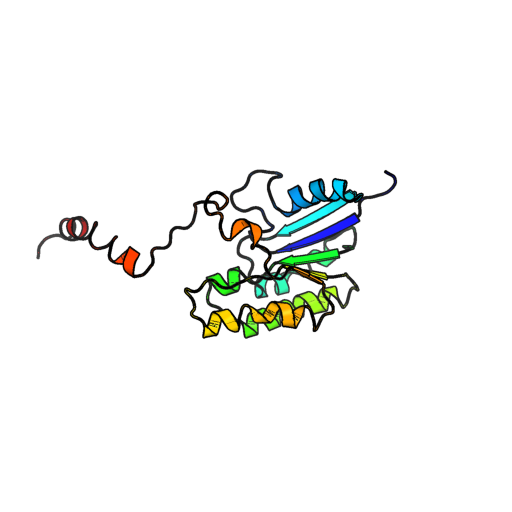1.48001 179 SER A CA 1
ATOM 1471 C C . SER A 1 180 ? 7.78900 65.29700 3.13800 1.000 10.75001 179 SER A C 1
ATOM 1472 O O . SER A 1 180 ? 8.03900 66.10300 4.03900 1.000 11.16001 179 SER A O 1
ATOM 1475 N N . ASN A 1 181 ? 7.15800 65.65700 2.01900 1.000 10.45000 180 ASN A N 1
ATOM 1476 C CA . ASN A 1 181 ? 6.66200 67.02100 1.87200 1.000 11.90000 180 ASN A CA 1
ATOM 1477 C C . ASN A 1 181 ? 5.69900 67.36300 2.99300 1.000 11.59001 180 ASN A C 1
ATOM 1478 O O . ASN A 1 181 ? 5.77400 68.44900 3.57400 1.000 12.24000 180 ASN A O 1
ATOM 1483 N N . ALA A 1 182 ? 4.77700 66.44900 3.30600 1.000 10.94001 181 ALA A N 1
ATOM 1484 C CA . ALA A 1 182 ? 3.79700 66.71600 4.35300 1.000 11.19000 181 ALA A CA 1
ATOM 1485 C C . ALA A 1 182 ? 4.46600 66.85800 5.71000 1.000 9.89001 181 ALA A C 1
ATOM 1486 O O . ALA A 1 182 ? 4.07000 67.71000 6.51700 1.000 11.38002 181 ALA A O 1
ATOM 1488 N N . VAL A 1 183 ? 5.47500 66.03500 5.98300 1.000 9.72001 182 VAL A N 1
ATOM 1489 C CA . VAL A 1 183 ? 6.16900 66.12000 7.26300 1.000 9.92000 182 VAL A CA 1
ATOM 1490 C C . VAL A 1 183 ? 6.91500 67.44100 7.37900 1.000 9.52000 182 VAL A C 1
ATOM 1491 O O . VAL A 1 183 ? 6.84700 68.13000 8.40800 1.000 10.54001 182 VAL A O 1
ATOM 1495 N N . ALA A 1 184 ? 7.64000 67.81100 6.31700 1.000 10.21000 183 ALA A N 1
ATOM 1496 C CA . ALA A 1 184 ? 8.40100 69.05900 6.33100 1.000 11.00002 183 ALA A CA 1
ATOM 1497 C C . ALA A 1 184 ? 7.48300 70.25700 6.50200 1.000 12.39001 183 ALA A C 1
ATOM 1498 O O . ALA A 1 184 ? 7.82500 71.21800 7.20600 1.000 13.72001 183 ALA A O 1
ATOM 1500 N N A LYS A 1 185 ? 6.29800 70.20600 5.88900 0.510 12.09001 184 LYS A N 1
ATOM 1501 N N B LYS A 1 185 ? 6.31100 70.22600 5.86800 0.490 12.06001 184 LYS A N 1
ATOM 1502 C CA A LYS A 1 185 ? 5.34200 71.30300 5.98900 0.510 13.92000 184 LYS A CA 1
ATOM 1503 C CA B LYS A 1 185 ? 5.37100 71.33000 6.02100 0.490 13.90000 184 LYS A CA 1
ATOM 1504 C C A LYS A 1 185 ? 4.69700 71.37800 7.36900 0.510 15.05000 184 LYS A C 1
ATOM 1505 C C B LYS A 1 185 ? 4.81300 71.39200 7.43700 0.490 15.02000 184 LYS A C 1
ATOM 1506 O O A LYS A 1 185 ? 4.35900 72.47200 7.83600 0.510 15.93001 184 LYS A O 1
ATOM 1507 O O B LYS A 1 185 ? 4.65200 72.48100 8.00000 0.490 15.09000 184 LYS A O 1
ATOM 1518 N N . ALA A 1 186 ? 4.51300 70.23400 8.02900 1.000 11.77001 185 ALA A N 1
ATOM 1519 C CA . ALA A 1 186 ? 3.92200 70.20700 9.36100 1.000 11.84001 185 ALA A CA 1
ATOM 1520 C C . ALA A 1 186 ? 4.90100 70.63800 10.44500 1.000 11.91001 185 ALA A C 1
ATOM 1521 O O . ALA A 1 186 ? 4.46500 71.07900 11.51500 1.000 12.88000 185 ALA A O 1
ATOM 1523 N N . LEU A 1 187 ? 6.19700 70.48400 10.22300 1.000 11.63000 186 LEU A N 1
ATOM 1524 C CA . LEU A 1 187 ? 7.18700 70.88400 11.21400 1.000 11.23001 186 LEU A CA 1
ATOM 1525 C C . LEU A 1 187 ? 7.31500 72.39800 11.19900 1.000 12.92001 186 LEU A C 1
ATOM 1526 O O . LEU A 1 187 ? 7.67400 72.96300 10.16100 1.000 13.59000 186 LEU A O 1
ATOM 1531 N N . PRO A 1 188 ? 7.03600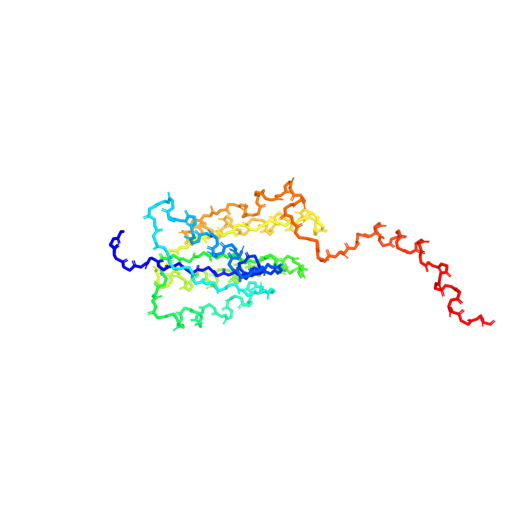 73.24100 12.33000 1.000 13.24001 187 PRO A N 1
ATOM 1532 C CA . PRO A 1 188 ? 7.15500 74.89700 12.62300 1.000 19.58004 187 PRO A CA 1
ATOM 1533 C C . PRO A 1 188 ? 8.57100 75.15500 12.08100 1.000 16.57002 187 PRO A C 1
ATOM 1534 O O . PRO A 1 188 ? 9.49700 74.41800 12.37600 1.000 16.55001 187 PRO A O 1
ATOM 1538 N N . ALA A 1 189 ? 8.73100 76.21000 11.28400 1.000 20.88000 188 ALA A N 1
ATOM 1539 C CA . ALA A 1 189 ? 10.07600 76.57300 10.77700 1.000 25.13000 188 ALA A CA 1
ATOM 1540 C C . ALA A 1 189 ? 10.94600 77.05500 11.94700 1.000 25.60001 188 ALA A C 1
ATOM 1541 O O . ALA A 1 189 ? 10.40100 77.62900 12.90000 1.000 33.83000 188 ALA A O 1
ATOM 1543 N N . LYS A 1 190 ? 12.26300 76.84100 11.86100 1.000 37.96999 189 LYS A N 1
ATOM 1544 C CA . LYS A 1 190 ? 13.19200 77.26400 12.93800 1.000 33.58000 189 LYS A CA 1
ATOM 1545 C C . LYS A 1 190 ? 13.41300 78.78000 12.86900 1.000 34.74000 189 LYS A C 1
ATOM 1546 O O . LYS A 1 190 ? 13.20900 79.33800 11.78000 1.000 40.22000 189 LYS A O 1
#